Protein AF-A0A3P7NQ23-F1 (afdb_monomer)

Organism: NCBI:txid637853

Radius of gyration: 20.08 Å; Cα contacts (8 Å, |Δi|>4): 342; chains: 1; bounding box: 47×42×51 Å

Secondary structure (DSSP, 8-state):
-HHHHHHHTSTTTTT---EE-----EEETTEEES-EEETTEEE-------TTSHHHHHHHHHTT--EETTEETTTBS-SB-EE-GGG---TTS-GGGSSSB-------EE--TTEEEEEEE-HHHHTTS-HHHHHHHHHHHHHTT--HHHHHHHHHHHHS-S--TT--TT-S---EEEEE--TT--HHHHHHHHTSPPPS--SS--------PPP-------------PPP-

pLDDT: mean 82.99, std 20.91, range [26.31, 98.5]

Foldseek 3Di:
DVQLVVLCVDPVRVPDQDWADDFDWDDDPQKIKGWFAFLLDTDGRDDAQFCPPPVLQVLLVVQVWHADPSATNVPHRGQETRRNCVQQPRPVDDQCSTSYHPDDDTGMDGHDPRTFKGKDKDCLLCVQDPSSRLSLQQLVCLLVVHDNVVSQVVSLVSQADPDPPPVDGRNDFIDMDIFGDCLPPDSNRSSVSSVDHGDDDPPDDPDDPPDDDDDDDRPDDDDDDRPPDDDD

Structure (mmCIF, N/CA/C/O backbone):
data_AF-A0A3P7NQ23-F1
#
_entry.id   AF-A0A3P7NQ23-F1
#
loop_
_atom_site.group_PDB
_atom_site.id
_atom_site.type_symbol
_atom_site.label_atom_id
_atom_site.label_alt_id
_atom_site.label_comp_id
_atom_site.label_asym_id
_atom_site.label_entity_id
_atom_site.label_seq_id
_atom_site.pdbx_PDB_ins_code
_atom_site.Cartn_x
_atom_site.Cartn_y
_atom_site.Cartn_z
_atom_site.occupancy
_atom_site.B_iso_or_equiv
_atom_site.auth_seq_id
_atom_site.auth_comp_id
_atom_site.auth_asym_id
_atom_site.auth_atom_id
_atom_site.pdbx_PDB_model_num
ATOM 1 N N . MET A 1 1 ? -17.547 -3.443 2.637 1.00 74.94 1 MET A N 1
ATOM 2 C CA . MET A 1 1 ? -18.677 -3.761 3.535 1.00 74.94 1 MET A CA 1
ATOM 3 C C . MET A 1 1 ? -19.243 -5.162 3.371 1.00 74.94 1 MET A C 1
ATOM 5 O O . MET A 1 1 ? -19.189 -5.907 4.335 1.00 74.94 1 MET A O 1
ATOM 9 N N . ALA A 1 2 ? -19.702 -5.560 2.181 1.00 84.19 2 ALA A N 1
ATOM 10 C CA . ALA A 1 2 ? -20.253 -6.905 1.960 1.00 84.19 2 ALA A CA 1
ATOM 11 C C . ALA A 1 2 ? -19.300 -8.058 2.350 1.00 84.19 2 ALA A C 1
ATOM 13 O O . ALA A 1 2 ? -19.750 -9.112 2.782 1.00 84.19 2 ALA A O 1
ATOM 14 N N . LEU A 1 3 ? -17.979 -7.860 2.226 1.00 85.25 3 LEU A N 1
ATOM 15 C CA . LEU A 1 3 ? -16.997 -8.861 2.652 1.00 85.25 3 LEU A CA 1
ATOM 16 C C . LEU A 1 3 ? -16.989 -9.058 4.176 1.00 85.25 3 LEU A C 1
ATOM 18 O O . LEU A 1 3 ? -17.032 -10.192 4.628 1.00 85.25 3 LEU A O 1
ATOM 22 N N . ASP A 1 4 ? -16.999 -7.974 4.957 1.00 87.19 4 ASP A N 1
ATOM 23 C CA . ASP A 1 4 ? -17.109 -8.030 6.424 1.00 87.19 4 ASP A CA 1
ATOM 24 C C . ASP A 1 4 ? -18.420 -8.679 6.869 1.00 87.19 4 ASP A C 1
ATOM 26 O O . ASP A 1 4 ? -18.433 -9.472 7.802 1.00 87.19 4 ASP A O 1
ATOM 30 N N . GLU A 1 5 ? -19.523 -8.363 6.192 1.00 88.12 5 GLU A N 1
ATOM 31 C CA . GLU A 1 5 ? -20.822 -8.978 6.464 1.00 88.12 5 GLU A CA 1
ATOM 32 C C . GLU A 1 5 ? -20.793 -10.486 6.195 1.00 88.12 5 GLU A C 1
AT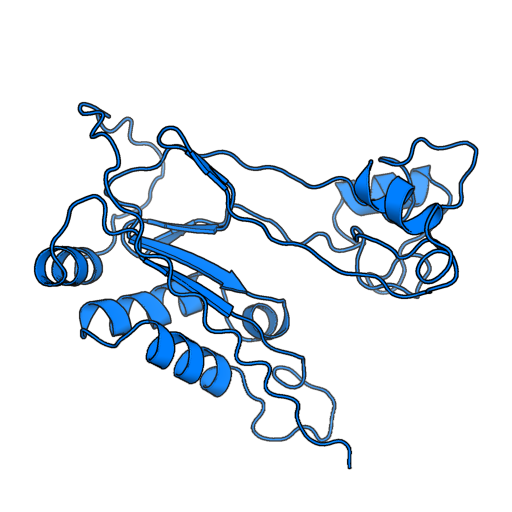OM 34 O O . GLU A 1 5 ? -21.240 -11.274 7.026 1.00 88.12 5 GLU A O 1
ATOM 39 N N . LYS A 1 6 ? -20.176 -10.897 5.082 1.00 89.12 6 LYS A N 1
ATOM 40 C CA . LYS A 1 6 ? -19.973 -12.309 4.759 1.00 89.12 6 LYS A CA 1
ATOM 41 C C . LYS A 1 6 ? -19.094 -13.013 5.797 1.00 89.12 6 LYS A C 1
ATOM 43 O O . LYS A 1 6 ? -19.432 -14.116 6.200 1.00 89.12 6 LYS A O 1
ATOM 48 N N . MET A 1 7 ? -18.014 -12.374 6.248 1.00 88.75 7 MET A N 1
ATOM 49 C CA . MET A 1 7 ? -17.124 -12.919 7.282 1.00 88.75 7 MET A CA 1
ATOM 50 C C . MET A 1 7 ? -17.823 -13.050 8.644 1.00 88.75 7 MET A C 1
ATOM 52 O O . MET A 1 7 ? -17.602 -14.028 9.341 1.00 88.75 7 MET A O 1
ATOM 56 N N . ARG A 1 8 ? -18.722 -12.129 9.017 1.00 86.06 8 ARG A N 1
ATOM 57 C CA . ARG A 1 8 ? -19.532 -12.266 10.247 1.00 86.06 8 ARG A CA 1
ATOM 58 C C . ARG A 1 8 ? -20.581 -13.373 10.173 1.00 86.06 8 ARG A C 1
ATOM 60 O O . ARG A 1 8 ? -21.000 -13.878 11.209 1.00 86.06 8 ARG A O 1
ATOM 67 N N . GLY A 1 9 ? -21.058 -13.687 8.971 1.00 87.69 9 GLY A N 1
ATOM 68 C CA . GLY A 1 9 ? -21.991 -14.790 8.741 1.00 87.69 9 GLY A CA 1
ATOM 69 C C . GLY A 1 9 ? -21.320 -16.164 8.698 1.00 87.69 9 GLY A C 1
ATOM 70 O O . GLY A 1 9 ? -22.026 -17.167 8.642 1.00 87.69 9 GLY A O 1
ATOM 71 N N . ASP A 1 10 ? -19.989 -16.212 8.700 1.00 91.06 10 ASP A N 1
ATOM 72 C CA . ASP A 1 10 ? -19.198 -17.434 8.625 1.00 91.06 10 ASP A CA 1
ATOM 73 C C . ASP A 1 10 ? -18.860 -17.943 10.038 1.00 91.06 10 ASP A C 1
ATOM 75 O O . ASP A 1 10 ? -18.351 -17.193 10.871 1.00 91.06 10 ASP A O 1
ATOM 79 N N . ASP A 1 11 ? -19.166 -19.211 10.326 1.00 87.69 11 ASP A N 1
ATOM 80 C CA . ASP A 1 11 ? -19.003 -19.797 11.664 1.00 87.69 11 ASP A CA 1
ATOM 81 C C . ASP A 1 11 ? -17.536 -19.878 12.121 1.00 87.69 11 ASP A C 1
ATOM 83 O O . ASP A 1 11 ? -17.289 -19.891 13.327 1.00 87.69 11 ASP A O 1
ATOM 87 N N . GLU A 1 12 ? -16.571 -19.912 11.197 1.00 85.19 12 GLU A N 1
ATOM 88 C CA . GLU A 1 12 ? -15.142 -19.955 11.530 1.00 85.19 12 GLU A CA 1
ATOM 89 C C . GLU A 1 12 ? -14.565 -18.550 11.739 1.00 85.19 12 GLU A C 1
ATOM 91 O O . GLU A 1 12 ? -13.699 -18.356 12.591 1.00 85.19 12 GLU A O 1
ATOM 96 N N . LEU A 1 13 ? -15.051 -17.561 10.982 1.00 84.31 13 LEU A N 1
ATOM 97 C CA . LEU A 1 13 ? -14.477 -16.211 10.963 1.00 84.31 13 LEU A CA 1
ATOM 98 C C . LEU A 1 13 ? -15.182 -15.222 11.897 1.00 84.31 13 LEU A C 1
ATOM 100 O O . LEU A 1 13 ? -14.586 -14.211 12.270 1.00 84.31 13 LEU A O 1
ATOM 104 N N . ARG A 1 14 ? -16.439 -15.469 12.289 1.00 80.50 14 ARG A N 1
ATOM 105 C CA . ARG A 1 14 ? -17.224 -14.495 13.073 1.00 80.50 14 ARG A CA 1
ATOM 106 C C . ARG A 1 14 ? -16.651 -14.199 14.459 1.00 80.50 14 ARG A C 1
ATOM 108 O O . ARG A 1 14 ? -16.833 -13.090 14.961 1.00 80.50 14 ARG A O 1
ATOM 115 N N . ASP A 1 15 ? -16.004 -15.195 15.061 1.00 82.25 15 ASP A N 1
ATOM 116 C CA . ASP A 1 15 ? -15.419 -15.130 16.403 1.00 82.25 15 ASP A CA 1
ATOM 117 C C . ASP A 1 15 ? -13.898 -14.886 16.343 1.00 82.25 15 ASP A C 1
ATOM 119 O O . ASP A 1 15 ? -13.243 -14.775 17.383 1.00 82.25 15 ASP A O 1
ATOM 123 N N . ASP A 1 16 ? -13.333 -14.762 15.134 1.00 86.56 16 ASP A N 1
ATOM 124 C CA . ASP A 1 16 ? -11.944 -14.369 14.944 1.00 86.56 16 ASP A CA 1
ATOM 125 C C . ASP A 1 16 ? -11.774 -12.876 15.268 1.00 86.56 16 ASP A C 1
ATOM 127 O O . ASP A 1 16 ? -12.522 -11.998 14.827 1.00 86.56 16 ASP A O 1
ATOM 131 N N . MET A 1 17 ? -10.764 -12.596 16.084 1.00 86.44 17 MET A N 1
ATOM 132 C CA . MET A 1 17 ? -10.391 -11.253 16.513 1.00 86.44 17 MET A CA 1
ATOM 133 C C . MET A 1 17 ? -9.341 -10.627 15.590 1.00 86.44 17 MET A C 1
ATOM 135 O O . MET A 1 17 ? -8.882 -9.521 15.865 1.00 86.44 17 MET A O 1
ATOM 139 N N . SER A 1 18 ? -8.934 -11.337 14.537 1.00 90.44 18 SER A N 1
ATOM 140 C CA . SER A 1 18 ? -7.963 -10.879 13.560 1.00 90.44 18 SER A CA 1
ATOM 141 C C . SER A 1 18 ? -8.537 -9.814 12.622 1.00 90.44 18 SER A C 1
ATOM 143 O O . SER A 1 18 ? -9.748 -9.666 12.415 1.00 90.44 18 SER A O 1
ATOM 145 N N . GLY A 1 19 ? -7.621 -9.047 12.046 1.00 92.00 19 GLY A N 1
ATOM 146 C CA . GLY A 1 19 ? -7.905 -8.044 11.040 1.00 92.00 19 GLY A CA 1
ATOM 147 C C . GLY A 1 19 ? -6.796 -8.002 10.006 1.00 92.00 19 GLY A C 1
ATOM 148 O O . GLY A 1 19 ? -5.695 -8.517 10.216 1.00 92.00 19 GLY A O 1
ATOM 149 N N . THR A 1 20 ? -7.093 -7.413 8.854 1.00 91.75 20 THR A N 1
ATOM 150 C CA . THR A 1 20 ? -6.115 -7.290 7.773 1.00 91.75 20 THR A CA 1
ATOM 151 C C . THR A 1 20 ? -6.287 -5.994 6.995 1.00 91.75 20 THR A C 1
ATOM 153 O O . THR A 1 20 ? -7.401 -5.489 6.808 1.00 91.75 20 THR A O 1
ATOM 156 N N . THR A 1 21 ? -5.165 -5.447 6.536 1.00 92.81 21 THR A N 1
ATOM 157 C CA . THR A 1 21 ? -5.137 -4.338 5.585 1.00 92.81 21 THR A CA 1
ATOM 158 C C . THR A 1 21 ? -5.243 -4.878 4.163 1.00 92.81 21 THR A C 1
ATOM 160 O O . THR A 1 21 ? -4.950 -6.038 3.880 1.00 92.81 21 THR A O 1
ATOM 163 N N . ALA A 1 22 ? -5.674 -4.029 3.237 1.00 90.06 22 ALA A N 1
ATOM 164 C CA . ALA A 1 22 ? -5.679 -4.370 1.826 1.00 90.06 22 ALA A CA 1
ATOM 165 C C . ALA A 1 22 ? -5.260 -3.152 1.009 1.00 90.06 22 ALA A C 1
ATOM 167 O O . ALA A 1 22 ? -5.914 -2.111 1.048 1.00 90.06 22 ALA A O 1
ATOM 168 N N . VAL A 1 23 ? -4.189 -3.311 0.235 1.00 90.62 23 VAL A N 1
ATOM 169 C CA . VAL A 1 23 ? -3.822 -2.395 -0.845 1.00 90.62 23 VAL A CA 1
ATOM 170 C C . VAL A 1 23 ? -4.032 -3.155 -2.144 1.00 90.62 23 VAL A C 1
ATOM 172 O O . VAL A 1 23 ? -3.490 -4.242 -2.333 1.00 90.62 23 VAL A O 1
ATOM 175 N N . ILE A 1 24 ? -4.872 -2.613 -3.021 1.00 89.94 24 ILE A N 1
ATOM 176 C CA . ILE A 1 24 ? -5.311 -3.286 -4.244 1.00 89.94 24 ILE A CA 1
ATOM 177 C C . ILE A 1 24 ? -4.980 -2.390 -5.427 1.00 89.94 24 ILE A C 1
ATOM 179 O O . ILE A 1 24 ? -5.217 -1.186 -5.369 1.00 89.94 24 ILE A O 1
ATOM 183 N N . VAL A 1 25 ? -4.482 -2.994 -6.509 1.00 91.31 25 VAL A N 1
ATOM 184 C CA . VAL A 1 25 ? -4.435 -2.352 -7.824 1.00 91.31 25 VAL A CA 1
ATOM 185 C C . VAL A 1 25 ? -5.518 -2.931 -8.69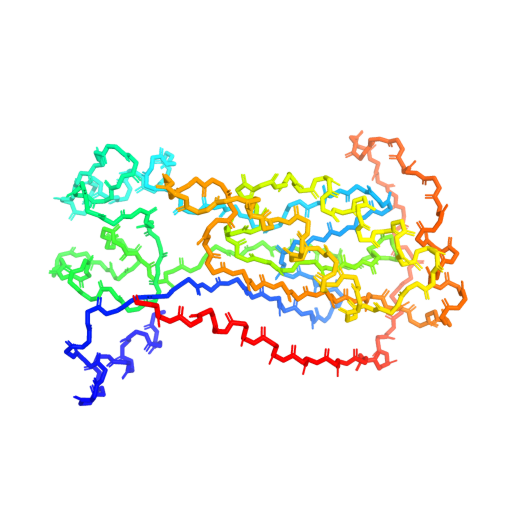7 1.00 91.31 25 VAL A C 1
ATOM 187 O O . VAL A 1 25 ? -5.558 -4.138 -8.928 1.00 91.31 25 VAL A O 1
ATOM 190 N N . LEU A 1 26 ? -6.333 -2.053 -9.265 1.00 91.25 26 LEU A N 1
ATOM 191 C CA . LEU A 1 26 ? -7.091 -2.365 -10.464 1.00 91.25 26 LEU A CA 1
ATOM 192 C C . LEU A 1 26 ? -6.457 -1.619 -11.639 1.00 91.25 26 LEU A C 1
ATOM 194 O O . LEU A 1 26 ? -6.096 -0.450 -11.512 1.00 91.25 26 LEU A O 1
ATOM 198 N N . ILE A 1 27 ? -6.305 -2.290 -12.779 1.00 90.62 27 ILE A N 1
ATOM 199 C CA . ILE A 1 27 ? -5.969 -1.639 -14.048 1.00 90.62 27 ILE A CA 1
ATOM 200 C C . ILE A 1 27 ? -7.066 -2.006 -15.031 1.00 90.62 27 ILE A C 1
ATOM 202 O O . ILE A 1 27 ? -7.267 -3.180 -15.338 1.00 90.62 27 ILE A O 1
ATOM 206 N N . LYS A 1 28 ? -7.811 -1.004 -15.489 1.00 89.38 28 LYS A N 1
ATOM 207 C CA . LYS A 1 28 ? -8.926 -1.202 -16.414 1.00 89.38 28 LYS A CA 1
ATOM 208 C C . LYS A 1 28 ? -9.159 0.066 -17.220 1.00 89.38 28 LYS A C 1
ATOM 210 O O . LYS A 1 28 ? -9.087 1.151 -16.658 1.00 89.38 28 LYS A O 1
ATOM 215 N N . ASP A 1 29 ? -9.450 -0.077 -18.511 1.00 89.75 29 ASP A N 1
ATOM 216 C CA . ASP A 1 29 ? -9.855 1.027 -19.392 1.00 89.75 29 ASP A CA 1
ATOM 217 C C . ASP A 1 29 ? -8.896 2.235 -19.333 1.00 89.75 29 ASP A C 1
ATOM 219 O O . ASP A 1 29 ? -9.324 3.376 -19.186 1.00 89.75 29 ASP A O 1
ATOM 223 N N . GLN A 1 30 ? -7.582 1.976 -19.406 1.00 88.44 30 GLN A N 1
ATOM 224 C CA . GLN A 1 30 ? -6.522 2.990 -19.272 1.00 88.44 30 GLN A CA 1
ATOM 225 C C . GLN A 1 30 ? -6.571 3.783 -17.956 1.00 88.44 30 GLN A C 1
ATOM 227 O O . GLN A 1 30 ? -6.135 4.928 -17.906 1.00 88.44 30 GLN A O 1
ATOM 232 N N . LYS A 1 31 ? -7.071 3.183 -16.874 1.00 89.38 31 LYS A N 1
ATOM 233 C CA . LYS A 1 31 ? -7.058 3.770 -15.533 1.00 89.38 31 LYS A CA 1
ATOM 234 C C . LYS A 1 31 ? -6.337 2.867 -14.545 1.00 89.38 31 LYS A C 1
ATOM 236 O O . LYS A 1 31 ? -6.482 1.645 -14.591 1.00 89.38 31 LYS A O 1
ATOM 241 N N . ILE A 1 32 ? -5.578 3.494 -13.652 1.00 88.75 32 ILE A N 1
ATOM 242 C CA . ILE A 1 32 ? -4.862 2.873 -12.539 1.00 88.75 32 ILE A CA 1
ATOM 243 C C . ILE A 1 32 ? -5.529 3.285 -11.234 1.00 88.75 32 ILE A C 1
ATOM 245 O O . ILE A 1 32 ? -5.878 4.452 -11.038 1.00 88.75 32 ILE A O 1
ATOM 249 N N . TYR A 1 33 ? -5.609 2.325 -10.323 1.00 84.12 33 TYR A N 1
ATOM 250 C CA . TYR A 1 33 ? -6.099 2.514 -8.971 1.00 84.12 33 TYR A CA 1
ATOM 251 C C . TYR A 1 33 ? -5.054 1.950 -7.965 1.00 84.12 33 TYR A C 1
ATOM 253 O O . TYR A 1 33 ? -5.309 0.857 -7.490 1.00 84.12 33 TYR A O 1
ATOM 261 N N . CYS A 1 34 ? -3.858 2.551 -7.705 1.00 81.69 34 CYS A N 1
ATOM 262 C CA . CYS A 1 34 ? -2.921 2.059 -6.633 1.00 81.69 34 CYS A CA 1
ATOM 263 C C . CYS A 1 34 ? -1.756 2.938 -6.110 1.00 81.69 34 CYS A C 1
ATOM 265 O O . CYS A 1 34 ? -2.090 3.675 -5.217 1.00 81.69 34 CYS A O 1
ATOM 267 N N . VAL A 1 35 ? -0.453 2.792 -6.493 1.00 77.69 35 VAL A N 1
ATOM 268 C CA . VAL A 1 35 ? 0.821 3.581 -6.263 1.00 77.69 35 VAL A CA 1
ATOM 269 C C . VAL A 1 35 ? 1.719 3.302 -7.474 1.00 77.69 35 VAL A C 1
ATOM 271 O O . VAL A 1 35 ? 1.820 2.149 -7.875 1.00 77.69 35 VAL A O 1
ATOM 274 N N . ALA A 1 36 ? 2.340 4.309 -8.106 1.00 77.12 36 ALA A N 1
ATOM 275 C CA . ALA A 1 36 ? 3.051 4.107 -9.379 1.00 77.12 36 ALA A CA 1
ATOM 276 C C . ALA A 1 36 ? 4.344 4.928 -9.528 1.00 77.12 36 ALA A C 1
ATOM 278 O O . ALA A 1 36 ? 4.464 6.012 -8.968 1.00 77.12 36 ALA A O 1
ATOM 279 N N . SER A 1 37 ? 5.293 4.441 -10.336 1.00 84.19 37 SER A N 1
ATOM 280 C CA . SER A 1 37 ? 6.435 5.229 -10.828 1.00 84.19 37 SER A CA 1
ATOM 281 C C . SER A 1 37 ? 6.091 5.889 -12.157 1.00 84.19 37 SER A C 1
ATOM 283 O O . SER A 1 37 ? 5.718 5.197 -13.109 1.00 84.19 37 SER A O 1
ATOM 285 N N . VAL A 1 38 ? 6.266 7.210 -12.238 1.00 87.88 38 VAL A N 1
ATOM 286 C CA . VAL A 1 38 ? 6.081 8.001 -13.462 1.00 87.88 38 VAL A CA 1
ATOM 287 C C . VAL A 1 38 ? 7.382 8.707 -13.810 1.00 87.88 38 VAL A C 1
ATOM 289 O O . VAL A 1 38 ? 7.795 9.627 -13.103 1.00 87.88 38 VAL A O 1
ATOM 292 N N . CYS A 1 39 ? 8.036 8.282 -14.894 1.00 87.44 39 CYS A N 1
ATOM 293 C CA . CYS A 1 39 ? 9.353 8.789 -15.300 1.00 87.44 39 CYS A CA 1
ATOM 294 C C . CYS A 1 39 ? 10.352 8.854 -14.125 1.00 87.44 39 CYS A C 1
ATOM 296 O O . CYS A 1 39 ? 11.016 9.872 -13.922 1.00 87.44 39 CYS A O 1
ATOM 298 N N . GLY A 1 40 ? 10.399 7.805 -13.298 1.00 84.44 40 GLY A N 1
ATOM 299 C CA . GLY A 1 40 ? 11.237 7.734 -12.096 1.00 84.44 40 GLY A CA 1
ATOM 300 C C . GLY A 1 40 ? 10.882 8.666 -10.946 1.00 84.44 40 GLY A C 1
ATOM 301 O O . GLY A 1 40 ? 11.666 8.805 -10.011 1.00 84.44 40 GLY A O 1
ATOM 302 N N . THR A 1 41 ? 9.714 9.299 -10.985 1.00 89.69 41 THR A N 1
ATOM 303 C CA . THR A 1 41 ? 9.129 9.961 -9.820 1.00 89.69 41 THR A CA 1
ATOM 304 C C . THR A 1 41 ? 8.116 9.036 -9.174 1.00 89.69 41 THR A C 1
ATOM 306 O O . THR A 1 41 ? 7.212 8.545 -9.853 1.00 89.69 41 THR A O 1
ATOM 309 N N . ALA A 1 42 ? 8.224 8.844 -7.862 1.00 90.12 42 ALA A N 1
ATOM 310 C CA . ALA A 1 42 ? 7.182 8.177 -7.105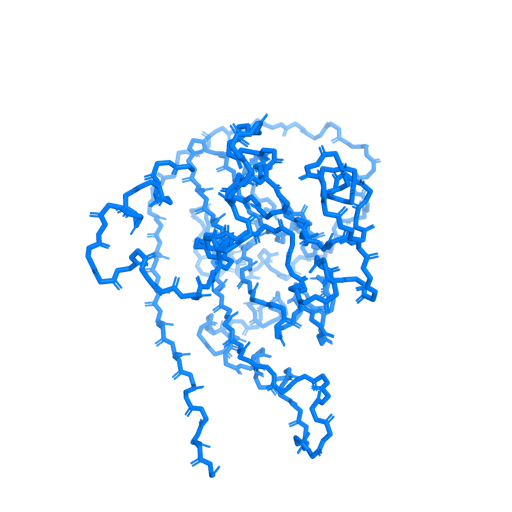 1.00 90.12 42 ALA A CA 1
ATOM 311 C C . ALA A 1 42 ? 5.904 9.020 -7.103 1.00 90.12 42 ALA A C 1
ATOM 313 O O . ALA A 1 42 ? 5.889 10.163 -6.642 1.00 90.12 42 ALA A O 1
ATOM 314 N N . LEU A 1 43 ? 4.823 8.438 -7.614 1.00 89.69 43 LEU A N 1
ATOM 315 C CA . LEU A 1 43 ? 3.481 8.982 -7.538 1.00 89.69 43 LEU A CA 1
ATOM 316 C C . LEU A 1 43 ? 2.695 8.179 -6.489 1.00 89.69 43 LEU A C 1
ATOM 318 O O . LEU A 1 43 ? 2.249 7.064 -6.787 1.00 89.69 43 LEU A O 1
ATOM 322 N N . PRO A 1 44 ? 2.510 8.715 -5.267 1.00 87.12 44 PRO A N 1
ATOM 323 C CA . PRO A 1 44 ? 1.645 8.083 -4.287 1.00 87.12 44 PRO A CA 1
ATOM 324 C C . PRO A 1 44 ? 0.205 8.141 -4.792 1.00 87.12 44 PRO A C 1
ATOM 326 O O . PRO A 1 44 ? -0.286 9.176 -5.250 1.00 87.12 44 PRO A O 1
ATOM 329 N N . LEU A 1 45 ? -0.468 7.005 -4.730 1.00 85.75 45 LEU A N 1
ATOM 330 C CA . LEU A 1 45 ? -1.857 6.852 -5.154 1.00 85.75 45 LEU A CA 1
ATOM 331 C C . LEU A 1 45 ? -2.698 6.205 -4.018 1.00 85.75 45 LEU A C 1
ATOM 333 O O . LEU A 1 45 ? -3.922 6.168 -4.115 1.00 85.75 45 LEU A O 1
ATOM 337 N N . SER A 1 46 ? -2.073 5.799 -2.906 1.00 87.38 46 SER A N 1
ATOM 338 C CA . SER A 1 46 ? -2.714 5.497 -1.623 1.00 87.38 46 SER A CA 1
ATOM 339 C C . SER A 1 46 ? -2.023 6.270 -0.500 1.00 87.38 46 SER A C 1
ATOM 341 O O . SER A 1 46 ? -0.882 6.710 -0.650 1.00 87.38 46 SER A O 1
ATOM 343 N N . PHE A 1 47 ? -2.720 6.425 0.622 1.00 87.81 47 PHE A N 1
ATOM 344 C CA . PHE A 1 47 ? -2.201 7.057 1.830 1.00 87.81 47 PHE A CA 1
ATOM 345 C C . PHE A 1 47 ? -2.489 6.156 3.020 1.00 87.81 47 PHE A C 1
ATOM 347 O O . PHE A 1 47 ? -3.579 5.591 3.111 1.00 87.81 47 PHE A O 1
ATOM 354 N N . ASP A 1 48 ? -1.526 6.047 3.927 1.00 90.06 48 ASP A N 1
ATOM 355 C CA . ASP A 1 48 ? -1.671 5.246 5.132 1.00 90.06 48 ASP A CA 1
AT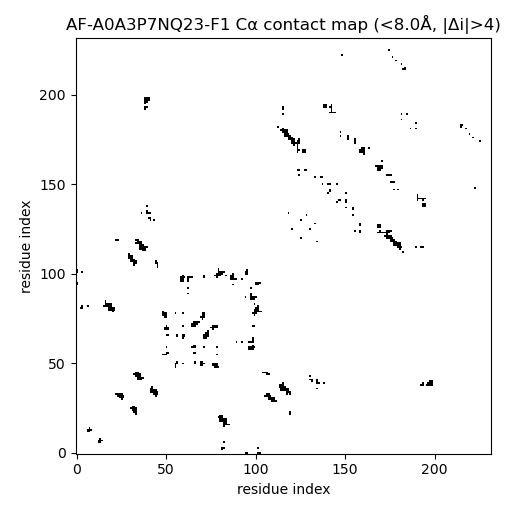OM 356 C C . ASP A 1 48 ? -2.823 5.750 5.993 1.00 90.06 48 ASP A C 1
ATOM 358 O O . ASP A 1 48 ? -2.875 6.925 6.361 1.00 90.06 48 ASP A O 1
ATOM 362 N N . HIS A 1 49 ? -3.715 4.846 6.386 1.00 91.88 49 HIS A N 1
ATOM 363 C CA . HIS A 1 49 ? -4.819 5.143 7.294 1.00 91.88 49 HIS A CA 1
ATOM 364 C C . HIS A 1 49 ? -4.388 4.970 8.750 1.00 91.88 49 HIS A C 1
ATOM 366 O O . HIS A 1 49 ? -4.660 3.953 9.395 1.00 91.88 49 HIS A O 1
ATOM 372 N N . LYS A 1 50 ? -3.670 5.974 9.262 1.00 93.88 50 LYS A N 1
ATOM 373 C CA . LYS A 1 50 ? -3.236 6.017 10.661 1.00 93.88 50 LYS A CA 1
ATOM 374 C C . LYS A 1 50 ? -4.300 6.706 11.534 1.00 93.88 50 LYS A C 1
ATOM 376 O O . LYS A 1 50 ? -4.873 7.709 11.101 1.00 93.88 50 LYS A O 1
ATOM 381 N N . PRO A 1 51 ? -4.545 6.236 12.772 1.00 96.56 51 PRO A N 1
ATOM 382 C CA . PRO A 1 51 ? -5.547 6.818 13.671 1.00 96.56 51 PRO A CA 1
ATOM 383 C C . PRO A 1 51 ? -5.404 8.323 13.929 1.00 96.56 51 PRO A C 1
ATOM 385 O O . PRO A 1 51 ? -6.414 8.995 14.110 1.00 96.56 51 PRO A O 1
ATOM 388 N N . ALA A 1 52 ? -4.184 8.867 13.924 1.00 94.31 52 ALA A N 1
ATOM 389 C CA . ALA A 1 52 ? -3.933 10.295 14.124 1.00 94.31 52 ALA A CA 1
ATOM 390 C C . ALA A 1 52 ? -4.203 11.170 12.884 1.00 94.31 52 ALA A C 1
ATOM 392 O O . ALA A 1 52 ? -4.177 12.396 13.000 1.00 94.31 52 ALA A O 1
ATOM 393 N N . ASN A 1 53 ? -4.471 10.587 11.709 1.00 95.25 53 ASN A N 1
ATOM 394 C CA . ASN A 1 53 ? -4.836 11.362 10.525 1.00 95.25 53 ASN A CA 1
ATOM 395 C C . ASN A 1 53 ? -6.154 12.099 10.772 1.00 95.25 53 ASN A C 1
ATOM 397 O O . ASN A 1 53 ? -7.107 11.509 11.271 1.00 95.25 53 ASN A O 1
ATOM 401 N N . GLU A 1 54 ? -6.245 13.364 10.363 1.00 96.12 54 GLU A N 1
ATOM 402 C CA . GLU A 1 54 ? -7.352 14.252 10.746 1.00 96.12 54 GLU A CA 1
ATOM 403 C C . GLU A 1 54 ? -8.748 13.668 10.452 1.00 96.12 54 GLU A C 1
ATOM 405 O O . GLU A 1 54 ? -9.625 13.664 11.318 1.00 96.12 54 GLU A O 1
ATOM 410 N N . ASN A 1 55 ? -8.952 13.126 9.247 1.00 94.94 55 ASN A N 1
ATOM 411 C CA . ASN A 1 55 ? -10.230 12.524 8.856 1.00 94.94 55 ASN A CA 1
ATOM 412 C C . ASN A 1 55 ? -10.530 11.228 9.626 1.00 94.94 55 ASN A C 1
ATOM 414 O O . ASN A 1 55 ? -11.680 10.989 9.998 1.00 94.94 55 ASN A O 1
ATOM 418 N N . GLU A 1 56 ? -9.503 10.426 9.910 1.00 97.75 56 GLU A N 1
ATOM 419 C CA . GL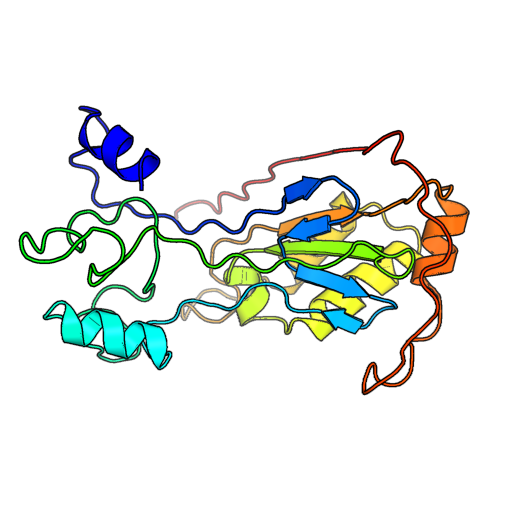U A 1 56 ? -9.634 9.167 10.645 1.00 97.75 56 GLU A CA 1
ATOM 420 C C . GLU A 1 56 ? -9.947 9.433 12.120 1.00 97.75 56 GLU A C 1
ATOM 422 O O . GLU A 1 56 ? -10.921 8.897 12.646 1.00 97.75 56 GLU A O 1
ATOM 427 N N . ALA A 1 57 ? -9.192 10.330 12.760 1.00 97.81 57 ALA A N 1
ATOM 428 C CA . ALA A 1 57 ? -9.402 10.761 14.137 1.00 97.81 57 ALA A CA 1
ATOM 429 C C . ALA A 1 57 ? -10.811 11.334 14.333 1.00 97.81 57 ALA A C 1
ATOM 431 O O . ALA A 1 57 ? -11.503 10.975 15.287 1.00 97.81 57 ALA A O 1
ATOM 432 N N . ARG A 1 58 ? -11.277 12.174 13.396 1.00 98.19 58 ARG A N 1
ATOM 433 C CA . ARG A 1 58 ? -12.634 12.735 13.428 1.00 98.19 58 ARG A CA 1
ATOM 434 C C . ARG A 1 58 ? -13.6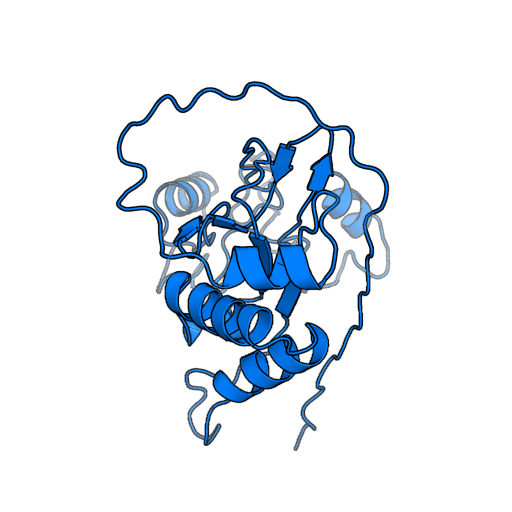99 11.637 13.395 1.00 98.19 58 ARG A C 1
ATOM 436 O O . ARG A 1 58 ? -14.637 11.696 14.187 1.00 98.19 58 ARG A O 1
ATOM 443 N N . ARG A 1 59 ? -13.548 10.631 12.523 1.00 98.19 59 ARG A N 1
ATOM 444 C CA . ARG A 1 59 ? -14.463 9.478 12.457 1.00 98.19 59 ARG A CA 1
ATOM 445 C C . ARG A 1 59 ? -14.438 8.675 13.759 1.00 98.19 59 ARG A C 1
ATOM 447 O O . ARG A 1 59 ? -15.498 8.398 14.309 1.00 98.19 59 ARG A O 1
ATOM 454 N N . ILE A 1 60 ? -13.248 8.346 14.267 1.00 98.50 60 ILE A N 1
ATOM 455 C CA . ILE A 1 60 ? -13.065 7.578 15.510 1.00 98.50 60 ILE A CA 1
ATOM 456 C C . ILE A 1 60 ? -13.785 8.260 16.680 1.00 98.50 60 ILE A C 1
ATOM 458 O O . ILE A 1 60 ? -14.574 7.621 17.373 1.00 98.50 60 ILE A O 1
ATOM 462 N N . ILE A 1 61 ? -13.574 9.566 16.862 1.00 98.00 61 ILE A N 1
ATOM 463 C CA . ILE A 1 61 ? -14.200 10.339 17.943 1.00 98.00 61 ILE A CA 1
ATOM 464 C C . ILE A 1 61 ? -15.721 10.414 17.755 1.00 98.00 61 ILE A C 1
ATOM 466 O O . ILE A 1 61 ? -16.475 10.183 18.699 1.00 98.00 61 ILE A O 1
ATOM 470 N N . ALA A 1 62 ? -16.197 10.674 16.532 1.00 97.81 62 ALA A N 1
ATOM 471 C CA . ALA A 1 62 ? -17.630 10.727 16.229 1.00 97.81 62 ALA A CA 1
ATOM 472 C C . ALA A 1 62 ? -18.351 9.382 16.446 1.00 97.81 62 ALA A C 1
ATOM 474 O O . ALA A 1 62 ? -19.565 9.357 16.651 1.00 97.81 62 ALA A O 1
ATOM 475 N N . ALA A 1 63 ? -17.614 8.272 16.403 1.00 97.81 63 ALA A N 1
ATOM 476 C CA . ALA A 1 63 ? -18.100 6.923 16.666 1.00 97.81 63 ALA A CA 1
ATOM 477 C C . ALA A 1 63 ? -17.962 6.493 18.140 1.00 97.81 63 ALA A C 1
ATOM 479 O O . ALA A 1 63 ? -18.267 5.345 18.467 1.00 97.81 63 ALA A O 1
ATOM 480 N N . GLY A 1 64 ? -17.535 7.400 19.028 1.00 97.12 64 GLY A N 1
ATOM 481 C CA . GLY A 1 64 ? -17.414 7.167 20.470 1.00 97.12 64 GLY A CA 1
ATOM 482 C C . GLY A 1 64 ? -16.082 6.558 20.920 1.00 97.12 64 GLY A C 1
ATOM 483 O O . GLY A 1 64 ? -15.965 6.167 22.079 1.00 97.12 64 GLY A O 1
ATOM 484 N N . GLY A 1 65 ? -15.093 6.459 20.028 1.00 97.38 65 GLY A N 1
ATOM 485 C CA . GLY A 1 65 ? -13.727 6.056 20.367 1.00 97.38 65 GLY A CA 1
ATOM 486 C C . GLY A 1 65 ? -12.820 7.242 20.700 1.00 97.38 65 GLY A C 1
ATOM 487 O O . GLY A 1 65 ? -13.234 8.400 20.690 1.00 97.38 65 GLY A O 1
ATOM 488 N N . TRP A 1 66 ? -11.547 6.953 20.951 1.00 98.06 66 TRP A N 1
ATOM 489 C CA . TRP A 1 66 ? -10.496 7.958 21.116 1.00 98.06 66 TRP A CA 1
ATOM 490 C C . TRP A 1 66 ? -9.208 7.523 20.417 1.00 98.06 66 TRP A C 1
ATOM 492 O O . TRP A 1 66 ? -9.053 6.366 20.023 1.00 98.06 66 TRP A O 1
ATOM 502 N N . VAL A 1 67 ? -8.279 8.462 20.249 1.00 97.88 67 VAL A N 1
ATOM 503 C CA . VAL A 1 67 ? -6.946 8.194 19.700 1.00 97.88 67 VAL A CA 1
ATOM 504 C C . VAL A 1 67 ? -5.915 8.471 20.782 1.00 97.88 67 VAL A C 1
ATOM 506 O O . VAL A 1 67 ? -5.868 9.569 21.330 1.00 97.88 67 VAL A O 1
ATOM 509 N N . GLU A 1 68 ? -5.081 7.481 21.073 1.00 97.31 68 GLU A N 1
ATOM 510 C CA . GLU A 1 68 ? -4.008 7.573 22.063 1.00 97.31 68 GLU A CA 1
ATOM 511 C C . GLU A 1 68 ? -2.751 6.906 21.496 1.00 97.31 68 GLU A C 1
ATOM 513 O O . GLU A 1 68 ? -2.832 5.810 20.951 1.00 97.31 68 GLU A O 1
ATOM 518 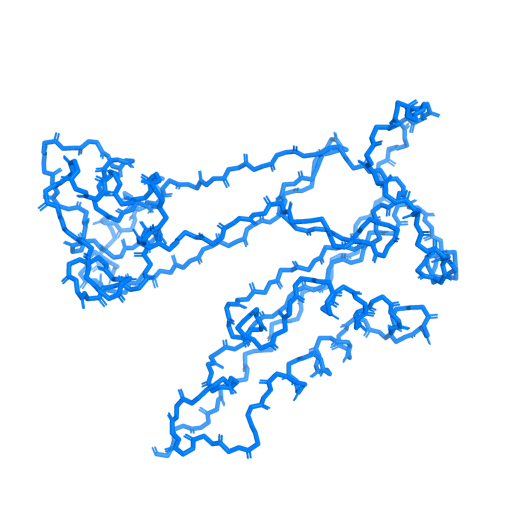N N . PHE A 1 69 ? -1.601 7.588 21.545 1.00 94.75 69 PHE A N 1
ATOM 519 C CA . PHE A 1 69 ? -0.335 7.128 20.943 1.00 94.75 69 PHE A CA 1
ATOM 520 C C . PHE A 1 69 ? -0.471 6.624 19.489 1.00 94.75 69 PHE A C 1
ATOM 522 O O . PHE A 1 69 ? 0.119 5.614 19.113 1.00 94.75 69 PHE A O 1
ATOM 529 N N . ASN A 1 70 ? -1.263 7.330 18.667 1.00 94.88 70 ASN A N 1
ATOM 530 C CA . ASN A 1 70 ? -1.597 6.946 17.286 1.00 94.88 70 ASN A CA 1
ATOM 531 C C . ASN A 1 70 ? -2.288 5.569 17.168 1.00 94.88 70 ASN A C 1
ATOM 533 O O . ASN A 1 70 ? -2.142 4.870 16.168 1.00 94.88 70 ASN A O 1
ATOM 537 N N . ARG A 1 71 ? -3.053 5.176 18.194 1.00 97.31 71 ARG A N 1
ATOM 538 C CA . ARG A 1 71 ? -3.839 3.939 18.239 1.00 97.31 71 ARG A CA 1
ATOM 539 C C . ARG A 1 71 ? -5.305 4.224 18.550 1.00 97.31 71 ARG A C 1
ATOM 541 O O . ARG A 1 71 ? -5.615 5.061 19.399 1.00 97.31 71 ARG A O 1
ATOM 548 N N . VAL A 1 72 ? -6.206 3.497 17.892 1.00 97.50 72 VAL A N 1
ATOM 549 C CA . VAL A 1 72 ? -7.641 3.485 18.202 1.00 97.50 72 VAL A CA 1
ATOM 550 C C . VAL A 1 72 ? -7.827 2.881 19.587 1.00 97.50 72 VAL A C 1
ATOM 552 O O . VAL A 1 72 ? -7.430 1.740 19.838 1.00 97.50 72 VAL A O 1
ATOM 555 N N . ASN A 1 73 ? -8.418 3.661 20.487 1.00 97.06 73 ASN A N 1
ATOM 556 C CA . ASN A 1 73 ? -8.638 3.325 21.890 1.00 97.06 73 ASN A CA 1
ATOM 557 C C . ASN A 1 73 ? -7.359 2.857 22.617 1.00 97.06 73 ASN A C 1
ATOM 559 O O . ASN A 1 73 ? -7.415 1.958 23.454 1.00 97.06 73 ASN A O 1
ATOM 563 N N . GLY A 1 74 ? -6.193 3.389 22.227 1.00 95.56 74 GLY A N 1
ATOM 564 C CA . GLY A 1 74 ? -4.884 2.981 22.759 1.00 95.56 74 GLY A CA 1
ATOM 565 C C . GLY A 1 74 ? -4.420 1.576 22.341 1.00 95.56 74 GLY A C 1
ATOM 566 O O . GLY A 1 74 ? -3.332 1.155 22.721 1.00 95.56 74 GLY A O 1
ATOM 567 N N . ASN A 1 75 ? -5.207 0.852 21.537 1.00 95.12 75 ASN A N 1
ATOM 568 C CA . ASN A 1 75 ? -4.978 -0.558 21.226 1.00 95.12 75 ASN A CA 1
ATOM 569 C C . ASN A 1 75 ? -4.505 -0.774 19.776 1.00 95.12 75 ASN A C 1
ATOM 571 O O . ASN A 1 75 ? -3.364 -1.182 19.545 1.00 95.12 75 ASN A O 1
ATOM 575 N N . LEU A 1 76 ? -5.334 -0.443 18.782 1.00 94.50 76 LEU A N 1
ATOM 576 C CA . LEU A 1 76 ? -5.079 -0.797 17.379 1.00 94.50 76 LEU A CA 1
ATOM 577 C C . LEU A 1 76 ? -4.384 0.337 16.611 1.00 94.50 76 LEU A C 1
ATOM 579 O O . LEU A 1 76 ? -4.892 1.452 16.564 1.00 94.50 76 LEU A O 1
ATOM 583 N N . ALA A 1 77 ? -3.248 0.060 15.966 1.00 93.56 77 ALA A N 1
ATOM 584 C CA . ALA A 1 77 ? -2.474 1.054 15.200 1.00 93.56 77 ALA A CA 1
ATOM 585 C C . ALA A 1 77 ? -3.028 1.354 13.788 1.00 93.56 77 ALA A C 1
ATOM 587 O O . ALA A 1 77 ? -2.460 2.163 13.055 1.00 93.56 77 ALA A O 1
ATOM 588 N N . LEU A 1 78 ? -4.136 0.715 13.410 1.00 94.19 78 LEU A N 1
ATOM 589 C CA . LEU A 1 78 ? -4.833 0.880 12.137 1.00 94.19 78 LEU A CA 1
ATOM 590 C C . LEU A 1 78 ? -6.183 1.551 12.379 1.00 94.19 78 LEU A C 1
ATOM 592 O O . LEU A 1 78 ? -6.906 1.181 13.304 1.00 94.19 78 LEU A O 1
ATOM 596 N N . SER A 1 79 ? -6.555 2.512 11.532 1.00 95.94 79 SER A N 1
ATOM 597 C CA . SER A 1 79 ? -7.913 3.070 11.539 1.00 95.94 79 SER A CA 1
ATOM 598 C C . SER A 1 79 ? -8.835 2.379 10.533 1.00 95.94 79 SER A C 1
ATOM 600 O O . SER A 1 79 ? -10.055 2.534 10.612 1.00 95.94 79 SER A O 1
ATOM 602 N N . ARG A 1 80 ? -8.289 1.615 9.583 1.00 96.62 80 ARG A N 1
ATOM 603 C CA . ARG A 1 80 ? -9.064 0.879 8.580 1.00 96.62 80 ARG A CA 1
ATOM 604 C C . ARG A 1 80 ? -8.530 -0.533 8.414 1.00 96.62 80 ARG A C 1
ATOM 606 O O . ARG A 1 80 ? -7.325 -0.723 8.295 1.00 96.62 80 ARG A O 1
ATOM 613 N N . ALA A 1 81 ? -9.441 -1.496 8.401 1.00 94.88 81 ALA A N 1
ATOM 614 C CA . ALA A 1 81 ? -9.131 -2.912 8.257 1.00 94.88 81 ALA A CA 1
ATOM 615 C C . ALA A 1 81 ? -10.384 -3.692 7.849 1.00 94.88 81 ALA A C 1
ATOM 617 O O . ALA A 1 81 ? -11.510 -3.293 8.162 1.00 94.88 81 ALA A O 1
ATOM 618 N N . LEU A 1 82 ? -10.187 -4.819 7.175 1.00 93.38 82 LEU A N 1
ATOM 619 C CA . LEU A 1 82 ? -11.159 -5.911 7.104 1.00 93.38 82 LEU A CA 1
ATOM 620 C C . LEU A 1 82 ? -11.073 -6.730 8.399 1.00 93.38 82 LEU A C 1
ATOM 622 O O . LEU A 1 82 ? -9.993 -6.826 8.972 1.00 93.38 82 LEU A O 1
ATOM 626 N N . GLY A 1 83 ? -12.183 -7.309 8.864 1.00 93.69 83 GLY A N 1
ATOM 627 C CA . GLY A 1 83 ? -12.195 -8.013 10.159 1.00 93.69 83 GLY A CA 1
ATOM 628 C C . GLY A 1 83 ? -12.240 -7.043 11.344 1.00 93.69 83 GLY A C 1
ATOM 629 O O . GLY A 1 83 ? -13.023 -6.091 11.305 1.00 93.69 83 GLY A O 1
ATOM 630 N N . ASP A 1 84 ? -11.446 -7.265 12.397 1.00 93.88 84 ASP A N 1
ATOM 631 C CA . ASP A 1 84 ? -11.390 -6.412 13.601 1.00 93.88 84 ASP A CA 1
ATOM 632 C C . ASP A 1 84 ? -12.785 -6.102 14.183 1.00 93.88 84 ASP A C 1
ATOM 634 O O . ASP A 1 84 ? -13.103 -4.975 14.583 1.00 93.88 84 ASP A O 1
ATOM 638 N N . PHE A 1 85 ? -13.679 -7.098 14.209 1.00 93.00 85 PHE A N 1
ATOM 639 C CA . PHE A 1 85 ? -15.100 -6.868 14.494 1.00 93.00 85 PHE A CA 1
ATOM 640 C C . PHE A 1 85 ? -15.368 -6.308 15.888 1.00 93.00 85 PHE A C 1
ATOM 642 O O . PHE A 1 85 ? -16.388 -5.652 16.090 1.00 93.00 85 PHE A O 1
ATOM 649 N N . ALA A 1 86 ? -14.451 -6.497 16.840 1.00 92.69 86 ALA A N 1
ATOM 650 C CA . ALA A 1 86 ? -14.502 -5.863 18.155 1.00 92.69 86 ALA A CA 1
ATOM 651 C C . ALA A 1 86 ? -14.580 -4.328 18.089 1.00 92.69 86 ALA A C 1
ATOM 653 O O . ALA A 1 86 ? -15.199 -3.714 18.954 1.00 92.69 86 ALA A O 1
ATOM 654 N N . PHE A 1 87 ? -14.030 -3.726 17.034 1.00 94.88 87 PHE A N 1
ATOM 655 C CA . PHE A 1 87 ? -14.015 -2.285 16.790 1.00 94.88 87 PHE A CA 1
ATOM 656 C C . PHE A 1 87 ? -15.157 -1.812 15.867 1.00 94.88 87 PHE A C 1
ATOM 658 O O . PHE A 1 87 ? -15.169 -0.665 15.425 1.00 94.88 87 PHE A O 1
ATOM 665 N N . LYS A 1 88 ? -16.124 -2.686 15.554 1.00 94.56 88 LYS A N 1
ATOM 666 C CA . LYS A 1 88 ? -17.210 -2.431 14.586 1.00 94.56 88 LYS A CA 1
ATOM 667 C C . LYS A 1 88 ? -18.602 -2.726 15.158 1.00 94.56 88 LYS A C 1
ATOM 669 O O . LYS A 1 88 ? -19.456 -3.263 14.448 1.00 94.56 88 LYS A O 1
ATOM 674 N N . LYS A 1 89 ? -18.795 -2.434 16.451 1.00 93.06 89 LYS A N 1
ATOM 675 C CA . LYS A 1 89 ? -19.988 -2.780 17.255 1.00 93.06 89 LYS A CA 1
ATOM 676 C C . LYS A 1 89 ? -20.826 -1.571 17.689 1.00 93.06 89 LYS A C 1
ATOM 678 O O . LYS A 1 89 ? -21.594 -1.675 18.638 1.00 93.06 89 LYS A O 1
ATOM 683 N N . ASN A 1 90 ? -20.653 -0.405 17.067 1.00 95.12 90 ASN A N 1
ATOM 684 C CA . ASN A 1 90 ? -21.507 0.737 17.375 1.00 95.12 90 ASN A CA 1
ATOM 685 C C . ASN A 1 90 ? -22.822 0.623 16.591 1.00 95.12 90 ASN A C 1
ATOM 687 O O . ASN A 1 90 ? -22.855 0.935 15.403 1.00 95.12 90 ASN A O 1
ATOM 691 N N . ASP A 1 91 ? -23.895 0.208 17.265 1.00 94.19 91 ASP A N 1
ATOM 692 C CA . ASP A 1 91 ? -25.223 0.006 16.661 1.00 94.19 91 ASP A CA 1
ATOM 693 C C . ASP A 1 91 ? -25.871 1.301 16.139 1.00 94.19 91 ASP A C 1
ATOM 695 O O . ASP A 1 91 ? -26.815 1.254 15.355 1.00 94.19 91 ASP A O 1
ATOM 699 N N . GLN A 1 92 ? -25.363 2.466 16.553 1.00 95.81 92 GLN A N 1
ATOM 700 C CA . GLN A 1 92 ? -25.856 3.779 16.124 1.00 95.81 92 GLN A CA 1
ATOM 701 C C . GLN A 1 92 ? -25.091 4.346 14.926 1.00 95.81 92 GLN A C 1
ATOM 703 O O . GLN A 1 92 ? -25.380 5.459 14.480 1.00 95.81 92 GLN A O 1
ATOM 708 N N . LYS A 1 93 ? -24.086 3.623 14.421 1.00 96.50 93 LYS A N 1
ATOM 709 C CA . LYS A 1 93 ? -23.243 4.070 13.314 1.00 96.50 93 LYS A CA 1
ATOM 710 C C . LYS A 1 93 ? -23.333 3.116 12.132 1.00 96.50 93 LYS A C 1
ATOM 712 O O . LYS A 1 93 ? -23.231 1.901 12.320 1.00 96.50 93 LYS A O 1
ATOM 717 N N . PRO A 1 94 ? -23.460 3.636 10.898 1.00 95.81 94 PRO A N 1
ATOM 718 C CA . PRO A 1 94 ? -23.315 2.793 9.730 1.00 95.81 94 PRO A CA 1
ATOM 719 C C . PRO A 1 94 ? -21.885 2.234 9.671 1.00 95.81 94 PRO A C 1
ATOM 721 O O . PRO A 1 94 ? -20.972 2.764 10.318 1.00 95.81 94 PRO A O 1
ATOM 724 N N . PRO A 1 95 ? -21.655 1.151 8.922 1.00 93.88 95 PRO A N 1
ATOM 725 C CA . PRO A 1 95 ? -20.375 0.465 8.978 1.00 93.88 95 PRO A CA 1
ATOM 726 C C . PRO A 1 95 ? -19.158 1.291 8.527 1.00 93.88 95 PRO A C 1
ATOM 728 O O . PRO A 1 95 ? -18.054 1.104 9.037 1.00 93.88 95 PRO A O 1
ATOM 731 N N . GLU A 1 96 ? -19.359 2.230 7.606 1.00 94.38 96 GLU A N 1
ATOM 732 C CA . GLU A 1 96 ? -18.352 3.186 7.155 1.00 94.38 96 GLU A CA 1
ATOM 733 C C . GLU A 1 96 ? -17.919 4.176 8.249 1.00 94.38 96 GLU A C 1
ATOM 735 O O . GLU A 1 96 ? -16.786 4.655 8.209 1.00 94.38 96 GLU A O 1
ATOM 740 N N . GLU A 1 97 ? -18.776 4.426 9.244 1.00 96.62 97 GLU A N 1
ATOM 741 C CA . GLU A 1 97 ? -18.560 5.363 10.354 1.00 96.62 97 GLU A CA 1
ATOM 742 C C . GLU A 1 97 ? -18.162 4.671 11.667 1.00 96.62 97 GLU A C 1
ATOM 744 O O . GLU A 1 97 ? -18.203 5.288 12.726 1.00 96.62 97 GLU A O 1
ATOM 749 N N . GLN A 1 98 ? -17.780 3.395 11.640 1.00 97.56 98 GLN A N 1
ATOM 750 C CA . GLN A 1 98 ? -17.262 2.708 12.828 1.00 97.56 98 GLN A CA 1
ATOM 751 C C . GLN A 1 98 ? -15.880 3.258 13.238 1.00 97.56 98 GLN A C 1
ATOM 753 O O . GLN A 1 98 ? -15.170 3.869 12.432 1.00 97.56 98 GLN A O 1
ATOM 758 N N . ILE A 1 99 ? -15.454 3.017 14.487 1.00 97.50 99 ILE A N 1
ATOM 759 C CA . ILE A 1 99 ? -14.118 3.446 14.955 1.00 97.50 99 ILE A CA 1
ATOM 760 C C . ILE A 1 99 ? -13.000 2.819 14.104 1.00 97.50 99 ILE A C 1
ATOM 762 O O . ILE A 1 99 ? -12.026 3.497 13.782 1.00 97.50 99 ILE A O 1
ATOM 766 N N . VAL A 1 100 ? -13.194 1.588 13.624 1.00 97.19 100 VAL A N 1
ATOM 767 C CA . VAL A 1 100 ? -12.401 0.965 12.553 1.00 97.19 100 VAL A CA 1
ATOM 768 C C . VAL A 1 100 ? -13.332 0.639 11.398 1.00 97.19 100 VAL A C 1
ATOM 770 O O . VAL A 1 100 ? -14.368 0.022 11.608 1.00 97.19 100 VAL A O 1
ATOM 773 N N . THR A 1 101 ? -12.982 1.015 10.172 1.00 96.06 101 THR A N 1
ATOM 774 C CA . THR A 1 101 ? -13.851 0.799 9.002 1.00 96.06 101 THR A CA 1
ATOM 775 C C . THR A 1 101 ? -13.182 -0.066 7.940 1.00 96.06 101 THR A C 1
ATOM 777 O O . THR A 1 101 ? -11.978 0.021 7.723 1.00 96.06 101 THR A O 1
ATOM 780 N N . ALA A 1 102 ? -13.977 -0.884 7.249 1.00 94.12 102 ALA A N 1
ATOM 781 C CA . ALA A 1 102 ? -13.555 -1.614 6.051 1.00 94.12 102 ALA A CA 1
ATOM 782 C C . ALA A 1 102 ? -13.784 -0.808 4.757 1.00 94.12 102 ALA A C 1
ATOM 784 O O . ALA A 1 102 ? -13.692 -1.358 3.658 1.00 94.12 102 ALA A O 1
ATOM 785 N N . CYS A 1 103 ? -14.166 0.469 4.865 1.00 92.00 103 CYS A N 1
ATOM 786 C CA . CYS A 1 103 ? -14.384 1.338 3.716 1.00 92.00 103 CYS A CA 1
ATOM 787 C C . CYS A 1 103 ? -13.033 1.780 3.117 1.00 92.00 103 CYS A C 1
ATOM 789 O O . CYS A 1 103 ? -12.268 2.470 3.802 1.00 92.00 103 CYS A O 1
ATOM 791 N N . PRO A 1 104 ? -12.705 1.389 1.872 1.00 91.19 104 PRO A N 1
ATOM 792 C CA . PRO A 1 104 ? -11.434 1.753 1.258 1.00 91.19 104 PRO A CA 1
ATOM 793 C C . PRO A 1 104 ? -11.448 3.208 0.782 1.00 91.19 104 PRO A C 1
ATOM 795 O O . PRO A 1 104 ? -12.492 3.731 0.397 1.00 91.19 104 PRO A O 1
ATOM 798 N N . ASP A 1 105 ? -10.270 3.825 0.717 1.00 88.56 105 ASP A N 1
ATOM 799 C CA . ASP A 1 105 ? -10.074 5.006 -0.126 1.00 88.56 105 ASP A CA 1
ATOM 800 C C . ASP A 1 105 ? -9.670 4.561 -1.532 1.00 88.56 105 ASP A C 1
ATOM 802 O O . ASP A 1 105 ? -8.831 3.674 -1.701 1.00 88.56 105 ASP A O 1
ATOM 806 N N . VAL A 1 106 ? -10.274 5.178 -2.549 1.00 88.00 106 VAL A N 1
ATOM 807 C CA . VAL A 1 106 ? -10.034 4.842 -3.955 1.00 88.00 106 VAL A CA 1
ATOM 808 C C . VAL A 1 106 ? -9.525 6.075 -4.690 1.00 88.00 106 VAL A C 1
ATOM 810 O O . VAL A 1 106 ? -10.268 7.027 -4.921 1.00 88.00 106 VAL A O 1
ATOM 813 N N . THR A 1 107 ? -8.263 6.031 -5.109 1.00 87.12 107 THR A N 1
ATOM 814 C CA . THR A 1 107 ? -7.681 7.021 -6.022 1.00 87.12 107 THR A CA 1
ATOM 815 C C . THR A 1 107 ? -7.716 6.477 -7.440 1.00 87.12 107 THR A C 1
ATOM 817 O O . THR A 1 107 ? -7.343 5.330 -7.672 1.00 87.12 107 THR A O 1
ATOM 820 N N . VAL A 1 108 ? -8.111 7.311 -8.401 1.00 88.38 108 VAL A N 1
ATOM 821 C CA . VAL A 1 108 ? -8.125 6.960 -9.827 1.00 88.38 108 VAL A CA 1
ATOM 822 C C . VAL A 1 108 ? -7.190 7.890 -10.580 1.00 88.38 108 VAL A C 1
ATOM 824 O O . VAL A 1 108 ? -7.260 9.106 -10.404 1.00 88.38 108 VAL A O 1
ATOM 827 N N . ARG A 1 109 ? -6.336 7.336 -11.441 1.00 88.69 109 ARG A N 1
ATOM 828 C CA . ARG A 1 109 ? -5.511 8.104 -12.384 1.00 88.69 109 ARG A CA 1
ATOM 829 C C . ARG A 1 109 ? -5.559 7.492 -13.767 1.00 88.69 109 ARG A C 1
ATOM 831 O O . ARG A 1 109 ? -5.768 6.290 -13.908 1.00 88.69 109 ARG A O 1
ATOM 838 N N . ASP A 1 110 ? -5.326 8.317 -14.775 1.00 92.50 110 ASP A N 1
ATOM 839 C CA . ASP A 1 110 ? -5.170 7.830 -16.137 1.00 92.50 110 ASP A CA 1
ATOM 840 C C . ASP A 1 110 ? -3.791 7.176 -16.304 1.00 92.50 110 ASP A C 1
ATOM 842 O O . ASP A 1 110 ? -2.763 7.708 -15.875 1.00 92.50 110 ASP A O 1
ATOM 846 N N . LEU A 1 111 ? -3.784 5.990 -16.906 1.00 91.25 111 LEU A N 1
ATOM 847 C CA . LEU A 1 111 ? -2.586 5.265 -17.299 1.00 91.25 111 LEU A CA 1
ATOM 848 C C . LEU A 1 111 ? -1.960 5.977 -18.494 1.00 91.25 111 LEU A C 1
ATOM 850 O O . LEU A 1 111 ? -2.602 6.207 -19.518 1.00 91.25 111 LEU A O 1
ATOM 854 N N . THR A 1 112 ? -0.677 6.282 -18.370 1.00 91.69 112 THR A N 1
ATOM 855 C CA . THR A 1 112 ? 0.100 6.962 -19.409 1.00 91.69 112 THR A CA 1
ATOM 856 C C . THR A 1 112 ? 1.361 6.173 -19.706 1.00 91.69 112 THR A C 1
ATOM 858 O O . THR A 1 112 ? 1.864 5.462 -18.836 1.00 91.69 112 THR A O 1
ATOM 861 N N . TYR A 1 113 ? 1.937 6.374 -20.891 1.00 91.69 113 TYR A N 1
ATOM 862 C CA . TYR A 1 113 ? 3.192 5.731 -21.296 1.00 91.69 113 TYR A CA 1
ATOM 863 C C . TYR A 1 113 ? 4.382 6.040 -20.368 1.00 91.69 113 TYR A C 1
ATOM 865 O O . TYR A 1 113 ? 5.374 5.315 -20.359 1.00 91.69 113 TYR A O 1
ATOM 873 N N . ASN A 1 114 ? 4.276 7.101 -19.563 1.00 91.25 114 ASN A N 1
ATOM 874 C CA . ASN A 1 114 ? 5.278 7.488 -18.574 1.00 91.25 114 ASN A CA 1
ATOM 875 C C . ASN A 1 114 ? 5.213 6.653 -17.287 1.00 91.25 114 ASN A C 1
ATOM 877 O O . ASN A 1 114 ? 6.163 6.690 -16.508 1.00 91.25 114 ASN A O 1
ATOM 881 N N . HIS A 1 115 ? 4.122 5.917 -17.056 1.00 93.25 115 HIS A N 1
ATOM 882 C CA . HIS A 1 115 ? 4.023 4.973 -15.948 1.00 93.25 115 HIS A CA 1
ATOM 883 C C . HIS A 1 115 ? 4.848 3.720 -16.264 1.00 93.25 115 HIS A C 1
ATOM 885 O O . HIS A 1 115 ? 4.544 2.974 -17.194 1.00 93.25 115 HIS A O 1
ATOM 891 N N . GLU A 1 116 ? 5.901 3.487 -15.490 1.00 94.38 116 GLU A N 1
ATOM 892 C CA . GLU A 1 116 ? 6.866 2.412 -15.749 1.00 94.38 116 GLU A CA 1
ATOM 893 C C . GLU A 1 116 ? 6.492 1.135 -14.994 1.00 94.38 116 GLU A C 1
ATOM 895 O O . GLU A 1 116 ? 6.498 0.037 -15.545 1.00 94.38 116 GLU A O 1
ATOM 900 N N . PHE A 1 117 ? 6.147 1.272 -13.720 1.00 95.44 117 PHE A N 1
ATOM 901 C CA . PHE A 1 117 ? 5.762 0.157 -12.867 1.00 95.44 117 PHE A CA 1
ATOM 902 C C . PHE A 1 117 ? 4.907 0.645 -11.701 1.00 95.44 117 PHE A C 1
ATOM 904 O O . PHE A 1 117 ? 4.838 1.840 -11.405 1.00 95.44 117 PHE A O 1
ATOM 911 N N . ILE A 1 118 ? 4.267 -0.304 -11.033 1.00 95.44 118 ILE A N 1
ATOM 912 C CA . ILE A 1 118 ? 3.525 -0.119 -9.789 1.00 95.44 118 ILE A CA 1
ATOM 913 C C . ILE A 1 118 ? 4.187 -1.003 -8.739 1.00 95.44 118 ILE A C 1
ATOM 915 O O . ILE A 1 118 ? 4.527 -2.150 -9.023 1.00 95.44 118 ILE A O 1
ATOM 919 N N . ILE A 1 119 ? 4.381 -0.464 -7.542 1.00 95.19 119 ILE A N 1
ATOM 920 C CA . ILE A 1 119 ? 4.886 -1.205 -6.391 1.00 95.19 119 ILE A CA 1
ATOM 921 C C . ILE A 1 119 ? 3.811 -1.189 -5.307 1.00 95.19 119 ILE A C 1
ATOM 923 O O . ILE A 1 119 ? 3.352 -0.128 -4.890 1.00 95.19 119 ILE A O 1
ATOM 927 N N . LEU A 1 120 ? 3.388 -2.375 -4.881 1.00 94.94 120 LEU A N 1
ATOM 928 C CA . LEU A 1 120 ? 2.589 -2.561 -3.676 1.00 94.94 120 LEU A CA 1
ATOM 929 C C . LEU A 1 120 ? 3.508 -3.152 -2.622 1.00 94.94 120 LEU A C 1
ATOM 931 O O . LEU A 1 120 ? 4.229 -4.102 -2.918 1.00 94.94 120 LEU A O 1
ATOM 935 N N . ALA A 1 121 ? 3.464 -2.638 -1.403 1.00 92.88 121 ALA A N 1
ATOM 936 C CA . ALA A 1 121 ? 4.160 -3.248 -0.283 1.00 92.88 121 ALA A CA 1
ATOM 937 C C . ALA A 1 121 ? 3.434 -2.954 1.032 1.00 92.88 121 ALA A C 1
ATOM 939 O O . ALA A 1 121 ? 2.630 -2.020 1.090 1.00 92.88 121 ALA A O 1
ATOM 940 N N . CYS A 1 122 ? 3.697 -3.759 2.060 1.00 91.56 122 CYS A N 1
ATOM 941 C CA . CYS A 1 122 ? 3.266 -3.460 3.427 1.00 91.56 122 CYS A CA 1
ATOM 942 C C . CYS A 1 122 ? 4.203 -2.447 4.108 1.00 91.56 122 CYS A C 1
ATOM 944 O O . CYS A 1 122 ? 5.272 -2.108 3.593 1.00 91.56 122 CYS A O 1
ATOM 946 N N . ASP A 1 123 ? 3.784 -1.975 5.278 1.00 90.62 123 ASP A N 1
ATOM 947 C CA . ASP A 1 123 ? 4.528 -1.068 6.159 1.00 90.62 123 ASP A CA 1
ATOM 948 C C . ASP A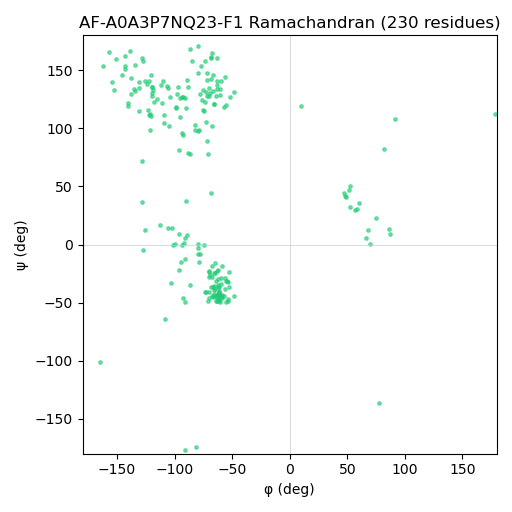 1 123 ? 5.930 -1.572 6.515 1.00 90.62 123 ASP A C 1
ATOM 950 O O . ASP A 1 123 ? 6.850 -0.766 6.542 1.00 90.62 123 ASP A O 1
ATOM 954 N N . GLY A 1 124 ? 6.156 -2.885 6.616 1.00 90.19 124 GLY A N 1
ATOM 955 C CA . GLY A 1 124 ? 7.508 -3.437 6.791 1.00 90.19 124 GLY A CA 1
ATOM 956 C C . GLY A 1 124 ? 8.550 -2.971 5.751 1.00 90.19 124 GLY A C 1
ATOM 957 O O . GLY A 1 124 ? 9.745 -2.972 6.043 1.00 90.19 124 GLY A O 1
ATOM 958 N N . ILE A 1 125 ? 8.123 -2.540 4.554 1.00 93.19 125 ILE A N 1
ATOM 959 C CA . ILE A 1 125 ? 8.991 -1.881 3.560 1.00 93.19 125 ILE A CA 1
ATOM 960 C C . ILE A 1 125 ? 8.985 -0.356 3.742 1.00 93.19 125 ILE A C 1
ATOM 962 O O . ILE A 1 125 ? 10.053 0.261 3.788 1.00 93.19 125 ILE A O 1
ATOM 966 N N . TRP A 1 126 ? 7.798 0.250 3.838 1.00 92.38 126 TRP A N 1
ATOM 967 C CA . TRP A 1 126 ? 7.619 1.710 3.858 1.00 92.38 126 TRP A CA 1
ATOM 968 C C . TRP A 1 126 ? 8.111 2.389 5.141 1.00 92.38 126 TRP A C 1
ATOM 970 O O . TRP A 1 126 ? 8.462 3.566 5.112 1.00 92.38 126 TRP A O 1
ATOM 980 N N . ASP A 1 127 ? 8.204 1.647 6.243 1.00 89.62 127 ASP A N 1
ATOM 981 C CA . ASP A 1 127 ? 8.793 2.116 7.497 1.00 89.62 127 ASP A CA 1
ATOM 982 C C . ASP A 1 127 ? 10.319 2.285 7.379 1.00 89.62 127 ASP A C 1
ATOM 984 O O . ASP A 1 127 ? 10.923 3.053 8.128 1.00 89.62 127 ASP A O 1
ATOM 988 N N . VAL A 1 128 ? 10.957 1.582 6.433 1.00 91.06 128 VAL A N 1
ATOM 989 C CA . VAL A 1 128 ? 12.419 1.580 6.244 1.00 91.06 128 VAL A CA 1
ATOM 990 C C . VAL A 1 128 ? 12.854 2.435 5.057 1.00 91.06 128 VAL A C 1
ATOM 992 O O . VAL A 1 128 ? 13.940 3.016 5.084 1.00 91.06 128 VAL A O 1
ATOM 995 N N . MET A 1 129 ? 12.039 2.497 4.003 1.00 93.88 129 MET A N 1
ATOM 996 C CA . MET A 1 129 ? 12.353 3.212 2.767 1.00 93.88 129 MET A CA 1
ATOM 997 C C . MET A 1 129 ? 11.194 4.110 2.342 1.00 93.88 129 MET A C 1
ATOM 999 O O . MET A 1 129 ? 10.041 3.689 2.285 1.00 93.88 129 MET A O 1
ATOM 1003 N N . SER A 1 130 ? 11.511 5.345 1.959 1.00 94.88 130 SER A N 1
ATOM 1004 C CA . SER A 1 130 ? 10.535 6.278 1.403 1.00 94.88 130 SER A CA 1
ATOM 1005 C C . SER A 1 130 ? 10.045 5.850 0.015 1.00 94.88 130 SER A C 1
ATOM 1007 O O . SER A 1 130 ? 10.722 5.132 -0.725 1.00 94.88 130 SER A O 1
ATOM 1009 N N . ASN A 1 131 ? 8.889 6.385 -0.393 1.00 94.44 131 ASN A N 1
ATOM 1010 C CA . ASN A 1 131 ? 8.306 6.150 -1.720 1.00 94.44 131 ASN A CA 1
ATOM 1011 C C . ASN A 1 131 ? 9.315 6.351 -2.861 1.00 94.44 131 ASN A C 1
ATOM 1013 O O . ASN A 1 131 ? 9.372 5.553 -3.797 1.00 94.44 131 ASN A O 1
ATOM 1017 N N . GLN A 1 132 ? 10.105 7.426 -2.789 1.00 95.44 132 GLN A N 1
ATOM 1018 C CA . GLN A 1 132 ? 11.066 7.767 -3.832 1.00 95.44 132 GLN A CA 1
ATOM 1019 C C . GLN A 1 132 ? 12.278 6.828 -3.813 1.00 95.44 132 GLN A C 1
ATOM 1021 O O . GLN A 1 132 ? 12.681 6.374 -4.879 1.00 95.44 132 GLN A O 1
ATOM 1026 N N . GLU A 1 133 ? 12.795 6.465 -2.635 1.00 96.00 133 GLU A N 1
ATOM 1027 C CA . GLU A 1 133 ? 13.899 5.502 -2.518 1.00 96.00 133 GLU A CA 1
ATOM 1028 C C . GLU A 1 133 ? 13.518 4.130 -3.080 1.00 96.00 133 GLU A C 1
ATOM 1030 O O . GLU A 1 133 ? 14.311 3.522 -3.794 1.00 96.00 133 GLU A O 1
ATOM 1035 N N . VAL A 1 134 ? 12.299 3.644 -2.814 1.00 96.69 134 VAL A N 1
ATOM 1036 C CA . VAL A 1 134 ? 11.816 2.367 -3.371 1.00 96.69 134 VAL A CA 1
ATOM 1037 C C . VAL A 1 134 ? 11.671 2.446 -4.891 1.00 96.69 134 VAL A C 1
ATOM 1039 O O . VAL A 1 134 ? 12.064 1.514 -5.599 1.00 96.69 134 VAL A O 1
ATOM 1042 N N . VAL A 1 135 ? 11.134 3.553 -5.417 1.00 96.12 135 VAL A N 1
ATOM 1043 C CA . VAL A 1 135 ? 11.001 3.753 -6.867 1.00 96.12 135 VAL A CA 1
ATOM 1044 C C . VAL A 1 135 ? 12.364 3.806 -7.546 1.00 96.12 135 VAL A C 1
ATOM 1046 O O . VAL A 1 135 ? 12.558 3.117 -8.542 1.00 96.12 135 VAL A O 1
ATOM 1049 N N . GLU A 1 136 ? 13.318 4.558 -7.007 1.00 95.88 136 GLU A N 1
ATOM 1050 C CA . GLU A 1 136 ? 14.687 4.620 -7.531 1.00 95.88 136 GLU A CA 1
ATOM 1051 C C . GLU A 1 136 ? 15.357 3.248 -7.474 1.00 95.88 136 GLU A C 1
ATOM 1053 O O . GLU A 1 136 ? 15.846 2.752 -8.490 1.00 95.88 136 GLU A O 1
ATOM 1058 N N . PHE A 1 137 ? 15.261 2.568 -6.329 1.00 97.31 137 PHE A N 1
ATOM 1059 C CA . PHE A 1 137 ? 15.804 1.229 -6.133 1.00 97.31 137 PHE A CA 1
ATOM 1060 C C . PHE A 1 137 ? 15.312 0.241 -7.194 1.00 97.31 137 PHE A C 1
ATOM 1062 O O . PHE A 1 137 ? 16.123 -0.485 -7.781 1.00 97.31 137 PHE A O 1
ATOM 1069 N N . CYS A 1 138 ? 13.998 0.209 -7.438 1.00 97.12 138 CYS A N 1
ATOM 1070 C CA . CYS A 1 138 ? 13.390 -0.679 -8.423 1.00 97.12 138 CYS A CA 1
ATOM 1071 C C . CYS A 1 138 ? 13.753 -0.252 -9.847 1.00 97.12 138 CYS A C 1
ATOM 1073 O O . CYS A 1 138 ? 14.147 -1.086 -10.661 1.00 97.12 138 CYS A O 1
ATOM 1075 N N . ARG A 1 139 ? 13.653 1.046 -10.152 1.00 96.31 139 ARG A N 1
ATOM 1076 C CA . ARG A 1 139 ? 13.884 1.589 -11.493 1.00 96.31 139 ARG A CA 1
ATOM 1077 C C . ARG A 1 139 ? 15.311 1.364 -11.969 1.00 96.31 139 ARG A C 1
ATOM 1079 O O . ARG A 1 139 ? 15.487 0.930 -13.104 1.00 96.31 139 ARG A O 1
ATOM 1086 N N . ASP A 1 140 ? 16.302 1.595 -11.113 1.00 96.38 140 ASP A N 1
ATOM 1087 C CA . ASP A 1 140 ? 17.716 1.401 -11.446 1.00 96.38 140 ASP A CA 1
ATOM 1088 C C . ASP A 1 140 ? 18.007 -0.061 -11.801 1.00 96.38 140 ASP A C 1
ATOM 1090 O O . ASP A 1 140 ? 18.722 -0.361 -12.759 1.00 96.38 140 ASP A O 1
ATOM 1094 N N . ARG A 1 141 ? 17.393 -0.996 -11.071 1.00 97.69 141 ARG A N 1
ATOM 1095 C CA . ARG A 1 141 ? 17.544 -2.434 -11.317 1.00 97.69 141 ARG A CA 1
ATOM 1096 C C . ARG A 1 141 ? 16.811 -2.888 -12.571 1.00 97.69 141 ARG A C 1
ATOM 1098 O O . ARG A 1 141 ? 17.377 -3.660 -13.344 1.00 97.69 141 ARG A O 1
ATOM 1105 N N . LEU A 1 142 ? 15.603 -2.376 -12.809 1.00 96.12 142 LEU A N 1
ATOM 1106 C CA . LEU A 1 142 ? 14.869 -2.614 -14.053 1.00 96.12 142 LEU A CA 1
ATOM 1107 C C . LEU A 1 142 ? 15.656 -2.083 -15.257 1.00 96.12 142 LEU A C 1
ATOM 1109 O O . LEU A 1 142 ? 15.805 -2.795 -16.247 1.00 96.12 142 LEU A O 1
ATOM 1113 N N . ALA A 1 143 ? 16.230 -0.881 -15.162 1.00 95.69 143 ALA A N 1
ATOM 1114 C CA . ALA A 1 143 ? 17.080 -0.301 -16.202 1.00 95.69 143 ALA A CA 1
ATOM 1115 C C . ALA A 1 143 ? 18.349 -1.138 -16.452 1.00 95.69 143 ALA A C 1
ATOM 1117 O O . ALA A 1 143 ? 18.758 -1.309 -17.600 1.00 95.69 143 ALA A O 1
ATOM 1118 N N . ALA A 1 144 ? 18.927 -1.725 -15.400 1.00 96.12 144 ALA A N 1
ATOM 1119 C CA . ALA A 1 144 ? 20.043 -2.669 -15.492 1.00 96.12 144 ALA A CA 1
ATOM 1120 C C . ALA A 1 144 ? 19.641 -4.070 -16.002 1.00 96.12 144 ALA A C 1
ATOM 1122 O O . ALA A 1 144 ? 20.496 -4.947 -16.129 1.00 96.12 144 ALA A O 1
ATOM 1123 N N . GLY A 1 145 ? 18.357 -4.301 -16.291 1.00 94.50 145 GLY A N 1
ATOM 1124 C CA . GLY A 1 145 ? 17.848 -5.570 -16.802 1.00 94.50 145 GLY A CA 1
ATOM 1125 C C . GLY A 1 145 ? 17.761 -6.685 -15.762 1.00 94.50 145 GLY A C 1
ATOM 1126 O O . GLY A 1 145 ? 17.766 -7.852 -16.143 1.00 94.50 145 GLY A O 1
ATOM 1127 N N . ARG A 1 146 ? 17.695 -6.346 -14.468 1.00 96.25 146 ARG A N 1
ATOM 1128 C CA . ARG A 1 146 ? 17.389 -7.310 -13.403 1.00 96.25 146 ARG A CA 1
ATOM 1129 C C . ARG A 1 146 ? 15.937 -7.774 -13.525 1.00 96.25 146 ARG A C 1
ATOM 1131 O O . ARG A 1 146 ? 15.052 -6.971 -13.815 1.00 96.25 146 ARG A O 1
ATOM 1138 N N . GLU A 1 147 ? 15.706 -9.053 -13.255 1.00 95.00 147 GLU A N 1
ATOM 1139 C CA . GLU A 1 147 ? 14.359 -9.627 -13.254 1.00 95.00 147 GLU A CA 1
ATOM 1140 C C . GLU A 1 147 ? 13.549 -9.144 -12.035 1.00 95.00 147 GLU A C 1
ATOM 1142 O O . GLU A 1 147 ? 14.123 -9.037 -10.943 1.00 95.00 147 GLU A O 1
ATOM 1147 N N . PRO A 1 148 ? 12.239 -8.861 -12.177 1.00 94.12 148 PRO A N 1
ATOM 1148 C CA . PRO A 1 148 ? 11.405 -8.310 -11.104 1.00 94.12 148 PRO A CA 1
ATOM 1149 C C . PRO A 1 148 ? 11.447 -9.104 -9.795 1.00 94.12 148 PRO A C 1
ATOM 1151 O O . PRO A 1 148 ? 11.463 -8.511 -8.719 1.00 94.12 148 PRO A O 1
ATOM 1154 N N . GLU A 1 149 ? 11.521 -10.433 -9.868 1.00 93.62 149 GLU A N 1
ATOM 1155 C CA . GLU A 1 149 ? 11.591 -11.308 -8.698 1.00 93.62 149 GLU A CA 1
ATOM 1156 C C . GLU A 1 149 ? 12.867 -11.056 -7.885 1.00 93.62 149 GLU A C 1
ATOM 1158 O O . GLU A 1 149 ? 12.806 -10.917 -6.664 1.00 93.62 149 GLU A O 1
ATOM 1163 N N . ALA A 1 150 ? 14.011 -10.914 -8.562 1.00 96.56 150 ALA A N 1
ATOM 1164 C CA . ALA A 1 150 ? 15.279 -10.591 -7.913 1.00 96.56 150 ALA A CA 1
ATOM 1165 C C . ALA A 1 150 ? 15.250 -9.181 -7.306 1.00 96.56 150 ALA A C 1
ATOM 1167 O O . ALA A 1 150 ? 15.783 -8.963 -6.222 1.00 96.56 150 ALA A O 1
ATOM 1168 N N . ILE A 1 151 ? 14.583 -8.228 -7.965 1.00 97.31 151 ILE A N 1
ATOM 1169 C CA . ILE A 1 151 ? 14.410 -6.868 -7.436 1.00 97.31 151 ILE A CA 1
ATOM 1170 C C . ILE A 1 151 ? 13.607 -6.895 -6.138 1.00 97.31 151 ILE A C 1
ATOM 1172 O O . ILE A 1 151 ? 14.002 -6.241 -5.176 1.00 97.31 151 ILE A O 1
ATOM 1176 N N . CYS A 1 152 ? 12.514 -7.660 -6.088 1.00 96.56 152 CYS A N 1
ATOM 1177 C CA . CYS A 1 152 ? 11.743 -7.837 -4.863 1.00 96.56 152 CYS A CA 1
ATOM 1178 C C . CYS A 1 152 ? 12.591 -8.487 -3.761 1.00 96.56 152 CYS A C 1
ATOM 1180 O O . CYS A 1 152 ? 12.625 -7.968 -2.652 1.00 96.56 152 CYS A O 1
ATOM 1182 N N . GLU A 1 153 ? 13.324 -9.566 -4.045 1.00 95.94 153 GLU A N 1
ATOM 1183 C CA . GLU A 1 153 ? 14.199 -10.213 -3.051 1.00 95.94 153 GLU A CA 1
ATOM 1184 C C . GLU A 1 153 ? 15.276 -9.270 -2.500 1.00 95.94 153 GLU A C 1
ATOM 1186 O O . GLU A 1 153 ? 15.505 -9.220 -1.287 1.00 95.94 153 GLU A O 1
ATOM 1191 N N . GLU A 1 154 ? 15.913 -8.488 -3.372 1.00 96.88 154 GLU A N 1
ATOM 1192 C CA . GLU A 1 154 ? 16.886 -7.474 -2.974 1.00 96.88 154 GLU A CA 1
ATOM 1193 C C . GLU A 1 154 ? 16.229 -6.351 -2.155 1.00 96.88 154 GLU A C 1
ATOM 1195 O O . GLU A 1 154 ? 16.832 -5.884 -1.190 1.00 96.88 154 GLU A O 1
ATOM 1200 N N . LEU A 1 155 ? 15.004 -5.934 -2.503 1.00 96.06 155 LEU A N 1
ATOM 1201 C CA . LEU A 1 155 ? 14.246 -4.916 -1.768 1.00 96.06 155 LEU A CA 1
ATOM 1202 C C . LEU A 1 155 ? 13.917 -5.395 -0.350 1.00 96.06 155 LEU A C 1
ATOM 1204 O O . LEU A 1 155 ? 14.208 -4.693 0.613 1.00 96.06 155 LEU A O 1
ATOM 1208 N N . LEU A 1 156 ? 13.386 -6.615 -0.212 1.00 94.75 156 LEU A N 1
ATOM 1209 C CA . LEU A 1 156 ? 13.116 -7.220 1.094 1.00 94.75 156 LEU A CA 1
ATOM 1210 C C . LEU A 1 156 ? 14.408 -7.327 1.915 1.00 94.75 156 LEU A C 1
ATOM 1212 O O . LEU A 1 156 ? 14.442 -6.928 3.075 1.00 94.75 156 LEU A O 1
ATOM 1216 N N . SER A 1 157 ? 15.495 -7.803 1.300 1.00 94.50 157 SER A N 1
ATOM 1217 C CA . SER A 1 157 ? 16.796 -7.928 1.969 1.00 94.50 157 SER A CA 1
ATOM 1218 C C . SER A 1 157 ? 17.354 -6.579 2.424 1.00 94.50 157 SER A C 1
ATOM 1220 O O . SER A 1 157 ? 17.989 -6.494 3.471 1.00 94.50 157 SER A O 1
ATOM 1222 N N . ARG A 1 158 ? 17.111 -5.513 1.654 1.00 93.31 158 ARG A N 1
ATOM 1223 C CA . ARG A 1 158 ? 17.544 -4.149 1.976 1.00 93.31 158 ARG A CA 1
ATOM 1224 C C . ARG A 1 158 ? 16.793 -3.551 3.169 1.00 93.31 158 ARG A C 1
ATOM 1226 O O . ARG A 1 158 ? 17.354 -2.667 3.825 1.00 93.31 158 ARG A O 1
ATOM 1233 N N . CYS A 1 159 ? 15.569 -4.011 3.417 1.00 91.69 159 CYS A N 1
ATOM 1234 C CA . CYS A 1 159 ? 14.719 -3.581 4.524 1.00 91.69 159 CYS A CA 1
ATOM 1235 C C . CYS A 1 159 ? 14.890 -4.432 5.791 1.00 91.69 159 CYS A C 1
ATOM 1237 O O . CYS A 1 159 ? 14.430 -4.012 6.846 1.00 91.69 159 CYS A O 1
ATOM 1239 N N . LEU A 1 160 ? 15.566 -5.587 5.723 1.00 89.81 160 LEU A N 1
ATOM 1240 C CA . LEU A 1 160 ? 15.841 -6.406 6.905 1.00 89.81 160 LEU A CA 1
ATOM 1241 C C . LEU A 1 160 ? 16.728 -5.665 7.907 1.00 89.81 160 LEU A C 1
ATOM 1243 O O . LEU A 1 160 ? 17.778 -5.116 7.558 1.00 89.81 160 LEU A O 1
ATOM 1247 N N . ALA A 1 161 ? 16.332 -5.724 9.176 1.00 83.69 161 ALA A N 1
ATOM 1248 C CA . ALA A 1 161 ? 17.178 -5.281 10.270 1.00 83.69 161 ALA A CA 1
ATOM 1249 C C . ALA A 1 161 ? 18.456 -6.145 10.350 1.00 83.69 161 ALA A C 1
ATOM 1251 O O . ALA A 1 161 ? 18.382 -7.367 10.186 1.00 83.69 161 ALA A O 1
ATOM 1252 N N . PRO A 1 162 ? 19.631 -5.554 10.642 1.00 76.00 162 PRO A N 1
ATOM 1253 C CA . PRO A 1 162 ? 20.848 -6.326 10.893 1.00 76.00 162 PRO A CA 1
ATOM 1254 C C . PRO A 1 162 ? 20.756 -7.150 12.190 1.00 76.00 162 PRO A C 1
ATOM 1256 O O . PRO A 1 162 ? 21.370 -8.212 12.281 1.00 76.00 162 PRO A O 1
ATOM 1259 N N . ASP A 1 163 ? 19.972 -6.688 13.170 1.00 73.81 163 ASP A N 1
ATOM 1260 C CA . ASP A 1 163 ? 19.590 -7.435 14.366 1.00 73.81 163 ASP A C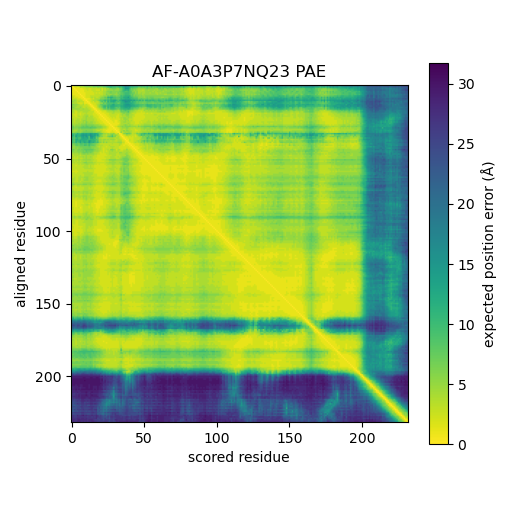A 1
ATOM 1261 C C . ASP A 1 163 ? 18.140 -7.118 14.787 1.00 73.81 163 ASP A C 1
ATOM 1263 O O . ASP A 1 163 ? 17.609 -6.045 14.512 1.00 73.81 163 ASP A O 1
ATOM 1267 N N . CYS A 1 164 ? 17.471 -8.082 15.433 1.00 66.56 164 CYS A N 1
ATOM 1268 C CA . CYS A 1 164 ? 16.068 -7.958 15.864 1.00 66.56 164 CYS A CA 1
ATOM 1269 C C . CYS A 1 164 ? 15.914 -7.754 17.381 1.00 66.56 164 CYS A C 1
ATOM 1271 O O . CYS A 1 164 ? 14.823 -7.929 17.923 1.00 66.56 164 CYS A O 1
ATOM 1273 N N . GLN A 1 165 ? 16.992 -7.421 18.100 1.00 62.59 165 GLN A N 1
ATOM 1274 C CA . GLN A 1 165 ? 17.012 -7.488 19.569 1.00 62.59 165 GLN A CA 1
ATOM 1275 C C . GLN A 1 165 ? 16.092 -6.470 20.262 1.00 62.59 165 GLN A C 1
ATOM 1277 O O . GLN A 1 165 ? 15.750 -6.663 21.426 1.00 62.59 165 GLN A O 1
ATOM 1282 N N . MET A 1 166 ? 15.670 -5.410 19.565 1.00 59.59 166 MET A N 1
ATOM 1283 C CA . MET A 1 166 ? 14.861 -4.322 20.137 1.00 59.59 166 MET A CA 1
ATOM 1284 C C . MET A 1 166 ? 13.559 -4.039 19.366 1.00 59.59 166 MET A C 1
ATOM 1286 O O . MET A 1 166 ? 12.932 -3.013 19.611 1.00 59.59 166 MET A O 1
ATOM 1290 N N . GLY A 1 167 ? 13.135 -4.920 18.446 1.00 60.94 167 GLY A N 1
ATOM 1291 C CA . GLY A 1 167 ? 11.889 -4.727 17.683 1.00 60.94 167 GLY A CA 1
ATOM 1292 C C . GLY A 1 167 ? 11.876 -3.444 16.839 1.00 60.94 167 GLY A C 1
ATOM 1293 O O . GLY A 1 167 ? 10.855 -2.767 16.759 1.00 60.94 167 GLY A O 1
ATOM 1294 N N . GLY A 1 168 ? 13.034 -3.078 16.279 1.00 65.94 168 GLY A N 1
ATOM 1295 C CA . GLY A 1 168 ? 13.223 -1.864 15.484 1.00 65.94 168 GLY A CA 1
ATOM 1296 C C . GLY A 1 168 ? 12.765 -1.990 14.027 1.00 65.94 168 GLY A C 1
ATOM 1297 O O . GLY A 1 168 ? 12.208 -3.005 13.608 1.00 65.94 168 GLY A O 1
ATOM 1298 N N . LEU A 1 169 ? 13.044 -0.942 13.246 1.00 74.94 169 LEU A N 1
ATOM 1299 C CA . LEU A 1 169 ? 12.825 -0.905 11.796 1.00 74.94 169 LEU A CA 1
ATOM 1300 C C . LEU A 1 169 ? 13.403 -2.159 11.122 1.00 74.94 169 LEU A C 1
ATOM 1302 O O . LEU A 1 169 ? 14.549 -2.520 11.385 1.00 74.94 169 LEU A O 1
ATOM 1306 N N . GLY A 1 170 ? 12.616 -2.807 10.261 1.00 76.81 170 GLY A N 1
ATOM 1307 C CA . GLY A 1 170 ? 13.046 -4.000 9.523 1.00 76.81 170 GLY A CA 1
ATOM 1308 C C . GLY A 1 170 ? 12.855 -5.339 10.246 1.00 76.81 170 GLY A C 1
ATOM 1309 O O . GLY A 1 170 ? 13.424 -6.342 9.814 1.00 76.81 170 GLY A O 1
ATOM 1310 N N . CYS A 1 171 ? 12.085 -5.364 11.340 1.00 83.31 171 CYS A N 1
ATOM 1311 C CA . CYS A 1 171 ? 11.709 -6.587 12.067 1.00 83.31 171 CYS A CA 1
ATOM 1312 C C . CYS A 1 171 ? 10.281 -7.083 11.759 1.00 83.31 171 CYS A C 1
ATOM 1314 O O . CYS A 1 171 ? 9.853 -8.082 12.336 1.00 83.31 171 CYS A O 1
ATOM 1316 N N . ASP A 1 172 ? 9.530 -6.382 10.906 1.00 83.25 172 ASP A N 1
ATOM 1317 C CA . ASP A 1 172 ? 8.145 -6.729 10.578 1.00 83.25 172 ASP A CA 1
ATOM 1318 C C . ASP A 1 172 ? 8.055 -7.747 9.427 1.00 83.25 172 ASP A C 1
ATOM 1320 O O . ASP A 1 172 ? 9.022 -8.032 8.714 1.00 83.25 172 ASP A O 1
ATOM 1324 N N . ASN A 1 173 ? 6.868 -8.309 9.221 1.00 90.00 173 ASN A N 1
ATOM 1325 C CA . ASN A 1 173 ? 6.536 -9.038 8.011 1.00 90.00 173 ASN A CA 1
ATOM 1326 C C . ASN A 1 173 ? 6.666 -8.110 6.799 1.00 90.00 173 ASN A C 1
ATOM 1328 O O . ASN A 1 173 ? 6.165 -6.989 6.784 1.00 90.00 173 ASN A O 1
ATOM 1332 N N . MET A 1 174 ? 7.315 -8.611 5.751 1.00 91.94 174 MET A N 1
ATOM 1333 C CA . MET A 1 174 ? 7.528 -7.870 4.515 1.00 91.94 174 MET A CA 1
ATOM 1334 C C . MET A 1 174 ? 6.888 -8.598 3.345 1.00 91.94 174 MET A C 1
ATOM 1336 O O . MET A 1 174 ? 7.129 -9.780 3.108 1.00 91.94 174 MET A O 1
ATOM 1340 N N . THR A 1 175 ? 6.069 -7.870 2.599 1.00 91.88 175 THR A N 1
ATOM 1341 C CA . THR A 1 175 ? 5.466 -8.307 1.344 1.00 91.88 175 THR A CA 1
ATOM 1342 C C . THR A 1 175 ? 5.617 -7.172 0.349 1.00 91.88 175 THR A C 1
ATOM 1344 O O . THR A 1 175 ? 5.302 -6.030 0.675 1.00 91.88 175 THR A O 1
ATOM 1347 N N . ALA A 1 176 ? 6.079 -7.487 -0.859 1.00 94.56 176 ALA A N 1
ATOM 1348 C CA . ALA A 1 176 ? 6.155 -6.547 -1.967 1.00 94.56 176 ALA A CA 1
ATOM 1349 C C . ALA A 1 176 ? 5.707 -7.224 -3.267 1.00 94.56 176 ALA A C 1
ATOM 1351 O O . ALA A 1 176 ? 5.990 -8.399 -3.494 1.00 94.56 176 ALA A O 1
ATOM 1352 N N . VAL A 1 177 ? 5.021 -6.472 -4.123 1.00 95.69 177 VAL A N 1
ATOM 1353 C CA . VAL A 1 177 ? 4.589 -6.888 -5.458 1.00 95.69 177 VAL A CA 1
ATOM 1354 C C . VAL A 1 177 ? 4.992 -5.797 -6.439 1.00 95.69 177 VAL A C 1
ATOM 1356 O O . VAL A 1 177 ? 4.480 -4.680 -6.380 1.00 95.69 177 VAL A O 1
ATOM 1359 N N . LEU A 1 178 ? 5.907 -6.124 -7.350 1.00 95.62 178 LEU A N 1
ATOM 1360 C CA . LEU A 1 178 ? 6.344 -5.234 -8.421 1.00 95.62 178 LEU A CA 1
ATOM 1361 C C . LEU A 1 178 ? 5.616 -5.590 -9.721 1.00 95.62 178 LEU A C 1
ATOM 1363 O O . LEU A 1 178 ? 5.766 -6.688 -10.251 1.00 95.62 178 LEU A O 1
ATOM 1367 N N . VAL A 1 179 ? 4.836 -4.650 -10.249 1.00 95.06 179 VAL A N 1
ATOM 1368 C CA . VAL A 1 179 ? 4.076 -4.804 -11.494 1.00 95.06 179 VAL A CA 1
ATOM 1369 C C . VAL A 1 179 ? 4.708 -3.932 -12.573 1.00 95.06 179 VAL A C 1
ATOM 1371 O O . VAL A 1 179 ? 4.529 -2.715 -12.579 1.00 95.06 179 VAL A O 1
ATOM 1374 N N . CYS A 1 180 ? 5.440 -4.542 -13.505 1.00 94.75 180 CYS A N 1
ATOM 1375 C CA . CYS A 1 180 ? 6.019 -3.837 -14.649 1.00 94.75 180 CYS A CA 1
ATOM 1376 C C . CYS A 1 180 ? 4.947 -3.535 -15.706 1.00 94.75 180 CYS A C 1
ATOM 1378 O O . CYS A 1 180 ? 4.273 -4.437 -16.206 1.00 94.75 180 CYS A O 1
ATOM 1380 N N . LEU A 1 181 ? 4.801 -2.263 -16.077 1.00 93.94 181 LEU A N 1
ATOM 1381 C CA . LEU A 1 181 ? 3.844 -1.822 -17.088 1.00 93.94 181 LEU A CA 1
ATOM 1382 C C . LEU A 1 181 ? 4.552 -1.772 -18.440 1.00 93.94 181 LEU A C 1
ATOM 1384 O O . LEU A 1 181 ? 5.213 -0.787 -18.755 1.00 93.94 181 LEU A O 1
ATOM 1388 N N . LEU A 1 182 ? 4.429 -2.834 -19.240 1.00 92.25 182 LEU A N 1
ATOM 1389 C CA . LEU A 1 182 ? 5.111 -2.917 -20.539 1.00 92.25 182 LEU A CA 1
ATOM 1390 C C . LEU A 1 182 ? 4.512 -1.954 -21.574 1.00 92.25 182 LEU A C 1
ATOM 1392 O O . LEU A 1 182 ? 5.260 -1.277 -22.268 1.00 92.25 182 LEU A O 1
ATOM 1396 N N . GLN A 1 183 ? 3.184 -1.810 -21.623 1.00 89.25 183 GLN A N 1
ATOM 1397 C CA . GLN A 1 183 ? 2.489 -0.907 -22.560 1.00 89.25 183 GLN A CA 1
ATOM 1398 C C . GLN A 1 183 ? 2.915 -1.122 -24.030 1.00 89.25 183 GLN A C 1
ATOM 1400 O O . GLN A 1 183 ? 3.276 -0.173 -24.721 1.00 89.25 183 GLN A O 1
ATOM 1405 N N . ASP A 1 184 ? 2.895 -2.384 -24.475 1.00 89.56 184 ASP A N 1
ATOM 1406 C CA . ASP A 1 184 ? 3.323 -2.862 -25.804 1.00 89.56 184 ASP A CA 1
ATOM 1407 C C . ASP A 1 184 ? 4.828 -2.724 -26.121 1.00 89.56 184 ASP A C 1
ATOM 1409 O O . ASP A 1 184 ? 5.254 -3.039 -27.234 1.00 89.56 184 ASP A O 1
ATOM 1413 N N . ASP A 1 185 ? 5.657 -2.296 -25.164 1.00 90.62 185 ASP A N 1
ATOM 1414 C CA . ASP A 1 185 ? 7.110 -2.268 -25.346 1.00 90.62 185 ASP A CA 1
ATOM 1415 C C . ASP A 1 185 ? 7.724 -3.679 -25.336 1.00 90.62 185 ASP A C 1
ATOM 1417 O O . ASP A 1 185 ? 7.300 -4.569 -24.592 1.00 90.62 185 ASP A O 1
ATOM 1421 N N . THR A 1 186 ? 8.802 -3.863 -26.110 1.00 93.88 186 THR A N 1
ATOM 1422 C CA . THR A 1 186 ? 9.718 -4.996 -25.902 1.00 93.88 186 THR A CA 1
ATOM 1423 C C . THR A 1 186 ? 10.455 -4.840 -24.571 1.00 93.88 186 THR A C 1
ATOM 1425 O O . THR A 1 186 ? 10.512 -3.748 -23.998 1.00 93.88 186 THR A O 1
ATOM 1428 N N . ALA A 1 187 ? 11.087 -5.911 -24.087 1.00 90.00 187 ALA A N 1
ATOM 1429 C CA . ALA A 1 187 ? 11.901 -5.844 -22.875 1.00 90.00 187 ALA A CA 1
ATOM 1430 C C . ALA A 1 187 ? 13.010 -4.776 -22.979 1.00 90.00 187 ALA A C 1
ATOM 1432 O O . ALA A 1 187 ? 13.261 -4.046 -22.022 1.00 90.00 187 ALA A O 1
ATOM 1433 N N . GLU A 1 188 ? 13.642 -4.624 -24.146 1.00 92.88 188 GLU A N 1
ATOM 1434 C CA . GLU A 1 188 ? 14.682 -3.618 -24.390 1.00 92.88 188 GLU A CA 1
ATOM 1435 C C . GLU A 1 188 ? 14.115 -2.197 -24.366 1.00 92.88 188 GLU A C 1
ATOM 1437 O O . GLU A 1 188 ? 14.702 -1.312 -23.742 1.00 92.88 188 GLU A O 1
ATOM 1442 N N . ALA A 1 189 ? 12.963 -1.974 -25.007 1.00 93.38 189 ALA A N 1
ATOM 1443 C CA . ALA A 1 189 ? 12.300 -0.672 -25.016 1.00 93.38 189 ALA A CA 1
ATOM 1444 C C . ALA A 1 189 ? 11.816 -0.275 -23.611 1.00 93.38 189 ALA A C 1
ATOM 1446 O O . ALA A 1 189 ? 11.997 0.874 -23.198 1.00 93.38 189 ALA A O 1
ATOM 1447 N N . PHE A 1 190 ? 11.304 -1.238 -22.840 1.00 93.75 190 PHE A N 1
ATOM 1448 C CA . PHE A 1 190 ? 10.937 -1.050 -21.440 1.00 93.75 190 PHE A CA 1
ATOM 1449 C C . PHE A 1 190 ? 12.144 -0.650 -20.579 1.00 93.75 190 PHE A C 1
ATOM 1451 O O . PHE A 1 190 ? 12.098 0.357 -19.871 1.00 93.75 190 PHE A O 1
ATOM 1458 N N . ARG A 1 191 ? 13.264 -1.377 -20.691 1.00 93.81 191 ARG A N 1
ATOM 1459 C CA . ARG A 1 191 ? 14.520 -1.057 -19.983 1.00 93.81 191 ARG A CA 1
ATOM 1460 C C . ARG A 1 191 ? 15.036 0.331 -20.356 1.00 93.81 191 ARG A C 1
ATOM 1462 O O . ARG A 1 191 ? 15.389 1.122 -19.481 1.00 93.81 191 ARG A O 1
ATOM 1469 N N . ALA A 1 192 ? 15.010 0.662 -21.647 1.00 93.31 192 ALA A N 1
ATOM 1470 C CA . ALA A 1 192 ? 15.384 1.983 -22.134 1.00 93.31 192 ALA A CA 1
ATOM 1471 C C . ALA A 1 192 ? 14.470 3.080 -21.560 1.00 93.31 192 ALA A C 1
ATOM 1473 O O . ALA A 1 192 ? 14.954 4.161 -21.220 1.00 93.31 192 ALA A O 1
ATOM 1474 N N . ARG A 1 193 ? 13.168 2.810 -21.382 1.00 93.12 193 ARG A N 1
ATOM 1475 C CA . ARG A 1 193 ? 12.238 3.724 -20.700 1.00 93.12 193 ARG A CA 1
ATOM 1476 C C . ARG A 1 193 ? 12.636 3.941 -19.239 1.00 93.12 193 ARG A C 1
ATOM 1478 O O . ARG A 1 193 ? 12.787 5.096 -18.846 1.00 93.12 193 ARG A O 1
ATOM 1485 N N . CYS A 1 194 ? 12.913 2.871 -18.494 1.00 93.25 194 CYS A N 1
ATOM 1486 C CA . CYS A 1 194 ? 13.399 2.963 -17.113 1.00 93.25 194 CYS A CA 1
ATOM 1487 C C . CYS A 1 194 ? 14.727 3.731 -16.989 1.00 93.25 194 CYS A C 1
ATOM 1489 O O . CYS A 1 194 ? 14.951 4.394 -15.983 1.00 93.25 194 CYS A O 1
ATOM 1491 N N . SER A 1 195 ? 15.586 3.716 -18.017 1.00 92.88 195 SER A N 1
ATOM 1492 C CA . SER A 1 195 ? 16.846 4.483 -18.024 1.00 92.88 195 SER A CA 1
ATOM 1493 C C . SER A 1 195 ? 16.706 5.979 -18.358 1.00 92.88 195 SER A C 1
ATOM 1495 O O . SER A 1 195 ? 17.699 6.710 -18.354 1.00 92.88 195 SER A O 1
ATOM 1497 N N . ARG A 1 196 ? 15.498 6.471 -18.675 1.00 90.69 196 ARG A N 1
ATOM 1498 C CA . ARG A 1 196 ? 15.300 7.884 -19.042 1.00 90.69 196 ARG A CA 1
ATOM 1499 C C . ARG A 1 196 ? 15.561 8.802 -17.851 1.00 90.69 196 ARG A C 1
ATOM 1501 O O . ARG A 1 196 ? 15.192 8.492 -16.715 1.00 90.69 196 ARG A O 1
ATOM 1508 N N . LYS A 1 197 ? 16.109 9.990 -18.127 1.00 84.56 197 LYS A N 1
ATOM 1509 C CA . LYS A 1 197 ? 16.196 11.062 -17.126 1.00 84.56 197 LYS A CA 1
ATOM 1510 C C . LYS A 1 197 ? 14.805 11.391 -16.584 1.00 84.56 197 LYS A C 1
ATOM 1512 O O . LYS A 1 197 ? 13.818 11.334 -17.316 1.00 84.56 197 LYS A O 1
ATOM 1517 N N . ARG A 1 198 ? 14.752 11.721 -15.294 1.00 80.50 198 ARG A N 1
ATOM 1518 C CA . ARG A 1 198 ? 13.526 12.134 -14.611 1.00 80.50 198 ARG A CA 1
ATOM 1519 C C . ARG A 1 198 ? 12.959 13.389 -15.279 1.00 80.50 198 ARG A C 1
ATOM 1521 O O . ARG A 1 198 ? 13.723 14.271 -15.663 1.00 80.50 198 ARG A O 1
ATOM 1528 N N . CYS A 1 199 ? 11.639 13.474 -15.408 1.00 67.00 199 CYS A N 1
ATOM 1529 C CA . CYS A 1 199 ? 10.994 14.723 -15.807 1.00 67.00 199 CYS A CA 1
ATOM 1530 C C . CYS A 1 199 ? 11.134 15.745 -14.668 1.00 67.00 199 CYS A C 1
ATOM 1532 O O . CYS A 1 199 ? 10.840 15.419 -13.516 1.00 67.00 199 CYS A O 1
ATOM 1534 N N . GLU A 1 200 ? 11.578 16.964 -14.972 1.00 52.91 200 GLU A N 1
ATOM 1535 C CA . GLU A 1 200 ? 11.531 18.067 -14.009 1.00 52.91 200 GLU A CA 1
ATOM 1536 C C . GLU A 1 200 ? 10.056 18.380 -13.697 1.00 52.91 200 GLU A C 1
ATOM 1538 O O . GLU A 1 200 ? 9.235 18.464 -14.603 1.00 52.91 200 GLU A O 1
ATOM 1543 N N . SER A 1 201 ? 9.732 18.406 -12.399 1.00 43.03 201 SER A N 1
ATOM 1544 C CA . SER A 1 201 ? 8.429 18.638 -11.747 1.00 43.03 201 SER A CA 1
ATOM 1545 C C . SER A 1 201 ? 7.158 18.666 -12.615 1.00 43.03 201 SER A C 1
ATOM 1547 O O . SER A 1 201 ? 6.919 19.605 -13.364 1.00 43.03 201 SER A O 1
ATOM 1549 N N . ALA A 1 202 ? 6.234 17.741 -12.330 1.00 41.66 202 ALA A N 1
ATOM 1550 C CA . ALA A 1 202 ? 4.827 17.768 -12.745 1.00 41.66 202 ALA A CA 1
ATOM 1551 C C . ALA A 1 202 ? 4.002 18.885 -12.051 1.00 41.66 202 ALA A C 1
ATOM 1553 O O . ALA A 1 202 ? 2.896 18.646 -11.564 1.00 41.66 202 ALA A O 1
ATOM 1554 N N . ALA A 1 203 ? 4.541 20.101 -11.962 1.00 36.25 203 ALA A N 1
ATOM 1555 C CA . ALA A 1 203 ? 3.814 21.284 -11.524 1.00 36.25 203 ALA A CA 1
ATOM 1556 C C . ALA A 1 203 ? 3.322 22.035 -12.767 1.00 36.25 203 ALA A C 1
ATOM 1558 O O . ALA A 1 203 ? 3.935 22.996 -13.210 1.00 36.25 203 ALA A O 1
ATOM 1559 N N . GLY A 1 204 ? 2.203 21.557 -13.314 1.00 39.03 204 GLY A N 1
ATOM 1560 C CA . GLY A 1 204 ? 1.465 22.236 -14.374 1.00 39.03 204 GLY A CA 1
ATOM 1561 C C . GLY A 1 204 ? 2.029 22.014 -15.769 1.00 39.03 204 GLY A C 1
ATOM 1562 O O . GLY A 1 204 ? 2.675 22.895 -16.305 1.00 39.03 204 GLY A O 1
ATOM 1563 N N . ASP A 1 205 ? 1.688 20.888 -16.393 1.00 34.69 205 ASP A N 1
ATOM 1564 C CA . ASP A 1 205 ? 1.692 20.814 -17.851 1.00 34.69 205 ASP A CA 1
ATOM 1565 C C . ASP A 1 205 ? 0.486 20.014 -18.337 1.00 34.69 205 ASP A C 1
ATOM 1567 O O . ASP A 1 205 ? 0.293 18.836 -18.027 1.00 34.69 205 ASP A O 1
ATOM 1571 N N . THR A 1 206 ? -0.343 20.696 -19.121 1.00 37.56 206 THR A N 1
ATOM 1572 C CA . THR A 1 206 ? -1.317 20.087 -20.023 1.00 37.56 206 THR A CA 1
ATOM 1573 C C . THR A 1 206 ? -0.536 19.461 -21.178 1.00 37.56 206 THR A C 1
ATOM 1575 O O . THR A 1 206 ? -0.426 20.035 -22.255 1.00 37.56 206 THR A O 1
ATOM 1578 N N . MET A 1 207 ? 0.072 18.295 -20.950 1.00 36.38 207 MET A N 1
ATOM 1579 C CA . MET A 1 207 ? 0.669 17.526 -22.042 1.00 36.38 207 MET A CA 1
ATOM 1580 C C . MET A 1 207 ? -0.425 16.789 -22.818 1.00 36.38 207 MET A C 1
ATOM 1582 O O . MET A 1 207 ? -1.281 16.131 -22.232 1.00 36.38 207 MET A O 1
ATOM 1586 N N . ASP A 1 208 ? -0.400 16.948 -24.139 1.00 33.47 208 ASP A N 1
ATOM 1587 C CA . ASP A 1 208 ? -1.354 16.380 -25.089 1.00 33.47 208 ASP A CA 1
ATOM 1588 C C . ASP A 1 208 ? -1.425 14.841 -24.980 1.00 33.47 208 ASP A C 1
ATOM 1590 O O . ASP A 1 208 ? -0.442 14.132 -25.199 1.00 33.47 208 ASP A O 1
ATOM 1594 N N . TYR A 1 209 ? -2.608 14.328 -24.630 1.00 43.81 209 TYR A N 1
ATOM 1595 C CA . TYR A 1 209 ? -2.922 12.909 -24.414 1.00 43.81 209 TYR A CA 1
ATOM 1596 C C . TYR A 1 209 ? -3.396 12.205 -25.699 1.00 43.81 209 TYR A C 1
ATOM 1598 O O . TYR A 1 209 ? -4.298 11.361 -25.676 1.00 43.81 209 TYR A O 1
ATOM 1606 N N . SER A 1 210 ? -2.824 12.537 -26.853 1.00 33.72 210 SER A N 1
ATOM 1607 C CA . SER A 1 210 ? -3.264 11.984 -28.134 1.00 33.72 210 SER A CA 1
ATOM 1608 C C . SER A 1 210 ? -2.589 10.640 -28.468 1.00 33.72 210 SER A C 1
ATOM 1610 O O . SER A 1 210 ? -1.683 10.558 -29.289 1.00 33.72 210 SER A O 1
ATOM 1612 N N . ALA A 1 211 ? -3.066 9.552 -27.843 1.00 32.91 211 ALA A N 1
ATOM 1613 C CA . ALA A 1 211 ? -3.347 8.267 -28.516 1.00 32.91 211 ALA A CA 1
ATOM 1614 C C . ALA A 1 211 ? -3.848 7.194 -27.521 1.00 32.91 211 ALA A C 1
ATOM 1616 O O . ALA A 1 211 ? -3.056 6.679 -26.727 1.00 32.91 211 ALA A O 1
ATOM 1617 N N . PRO A 1 212 ? -5.118 6.751 -27.594 1.00 35.62 212 PRO A N 1
ATOM 1618 C CA . PRO A 1 212 ? -5.548 5.551 -26.889 1.00 35.62 212 PRO A CA 1
ATOM 1619 C C . PRO A 1 212 ? -4.963 4.323 -27.599 1.00 35.62 212 PRO A C 1
ATOM 1621 O O . PRO A 1 212 ? -5.426 3.933 -28.673 1.00 35.62 212 PRO A O 1
ATOM 1624 N N . ARG A 1 213 ? -3.938 3.700 -27.012 1.00 46.69 213 ARG A N 1
ATOM 1625 C CA . ARG A 1 213 ? -3.488 2.364 -27.429 1.00 46.69 213 ARG A CA 1
ATOM 1626 C C . ARG A 1 213 ? -4.174 1.322 -26.551 1.00 46.69 213 ARG A C 1
ATOM 1628 O O . ARG A 1 213 ? -4.211 1.451 -25.331 1.00 46.69 213 ARG A O 1
ATOM 1635 N N . ARG A 1 214 ? -4.823 0.352 -27.200 1.00 34.78 214 ARG A N 1
ATOM 1636 C CA . ARG A 1 214 ? -5.579 -0.725 -26.547 1.00 34.78 214 ARG A CA 1
ATOM 1637 C C . ARG A 1 214 ? -4.591 -1.674 -25.863 1.00 34.78 214 ARG A C 1
ATOM 1639 O O . ARG A 1 214 ? -3.651 -2.078 -26.537 1.00 34.78 214 ARG A O 1
ATOM 1646 N N . PRO A 1 215 ? -4.809 -2.101 -24.611 1.00 39.03 215 PRO A N 1
ATOM 1647 C CA . PRO A 1 215 ? -3.931 -3.083 -24.001 1.00 39.03 215 PRO A CA 1
ATOM 1648 C C . PRO A 1 215 ? -4.197 -4.462 -24.610 1.00 39.03 215 PRO A C 1
ATOM 1650 O O . PRO A 1 215 ? -5.310 -4.987 -24.529 1.00 39.03 215 PRO A O 1
ATOM 1653 N N . THR A 1 216 ? -3.165 -5.074 -25.182 1.00 39.97 216 THR A N 1
ATOM 1654 C CA . THR A 1 216 ? -3.142 -6.516 -25.425 1.00 39.97 216 THR A CA 1
ATOM 1655 C C . THR A 1 216 ? -1.934 -7.105 -24.714 1.00 39.97 216 THR A C 1
ATOM 1657 O O . THR A 1 216 ? -0.813 -6.905 -25.158 1.00 39.97 216 THR A O 1
ATOM 1660 N N . HIS A 1 217 ? -2.210 -7.900 -23.676 1.00 31.89 217 HIS A N 1
ATOM 1661 C CA . HIS A 1 217 ? -1.292 -8.698 -22.848 1.00 31.89 217 HIS A CA 1
ATOM 1662 C C . HIS A 1 217 ? -0.744 -7.997 -21.596 1.00 31.89 217 HIS A C 1
ATOM 1664 O O . HIS A 1 217 ? 0.139 -7.147 -21.642 1.00 31.89 217 HIS A O 1
ATOM 1670 N N . PHE A 1 218 ? -1.248 -8.445 -20.445 1.00 36.81 218 PHE A N 1
ATOM 1671 C CA . PHE A 1 218 ? -0.600 -8.279 -19.150 1.00 36.81 218 PHE A CA 1
ATOM 1672 C C . PHE A 1 218 ? 0.132 -9.585 -18.838 1.00 36.81 218 PHE A C 1
ATOM 1674 O O . PHE A 1 218 ? -0.510 -10.630 -18.716 1.00 36.81 218 PHE A O 1
ATOM 1681 N N . LEU A 1 219 ? 1.459 -9.551 -18.719 1.00 29.69 219 LEU A N 1
ATOM 1682 C CA . LEU A 1 219 ? 2.192 -10.671 -18.134 1.00 29.69 219 LEU A CA 1
ATOM 1683 C C . LEU A 1 219 ? 2.117 -10.511 -16.609 1.00 29.69 219 LEU A C 1
ATOM 1685 O O . LEU A 1 219 ? 2.837 -9.705 -16.026 1.00 29.69 219 LEU A O 1
ATOM 1689 N N . TYR A 1 220 ? 1.198 -11.233 -15.968 1.00 33.78 220 TYR A N 1
ATOM 1690 C CA . TYR A 1 220 ? 1.157 -11.350 -14.512 1.00 33.78 220 TYR A CA 1
ATOM 1691 C C . TYR A 1 220 ? 2.001 -12.554 -14.098 1.00 33.78 220 TYR A C 1
ATOM 1693 O O . TYR A 1 220 ? 1.671 -13.688 -14.440 1.00 33.78 220 TYR A O 1
ATOM 1701 N N . ARG A 1 221 ? 3.072 -12.316 -13.338 1.00 28.31 221 ARG A N 1
ATOM 1702 C CA . ARG A 1 221 ? 3.773 -13.363 -12.592 1.00 28.31 221 ARG A CA 1
ATOM 1703 C C . ARG A 1 221 ? 3.749 -12.990 -11.117 1.00 28.31 221 ARG A C 1
ATOM 1705 O O . ARG A 1 221 ? 4.493 -12.132 -10.664 1.00 28.31 221 ARG A O 1
ATOM 1712 N N . THR A 1 222 ? 2.814 -13.586 -10.392 1.00 27.25 222 THR A N 1
ATOM 1713 C CA . THR A 1 222 ? 2.718 -13.508 -8.932 1.00 27.25 222 THR A CA 1
ATOM 1714 C C . THR A 1 222 ? 3.407 -14.730 -8.344 1.00 27.25 222 THR A C 1
ATOM 1716 O O . THR A 1 222 ? 2.888 -15.837 -8.461 1.00 27.25 222 THR A O 1
ATOM 1719 N N . GLU A 1 223 ? 4.554 -14.538 -7.704 1.00 29.08 223 GLU A N 1
ATOM 1720 C CA . GLU A 1 223 ? 5.175 -15.542 -6.838 1.00 29.08 223 GLU A CA 1
ATOM 1721 C C . GLU A 1 223 ? 5.048 -15.045 -5.393 1.00 29.08 223 GLU A C 1
ATOM 1723 O O . GLU A 1 223 ? 5.643 -14.040 -5.005 1.00 29.08 223 GLU A O 1
ATOM 1728 N N . HIS A 1 224 ? 4.230 -15.725 -4.589 1.00 28.94 224 HIS A N 1
ATOM 1729 C CA . HIS A 1 224 ? 4.125 -15.456 -3.157 1.00 28.94 224 HIS A CA 1
ATOM 1730 C C . HIS A 1 224 ? 5.301 -16.121 -2.431 1.00 28.94 224 HIS A C 1
ATOM 1732 O O . HIS A 1 224 ? 5.236 -17.305 -2.103 1.00 28.94 224 HIS A O 1
ATOM 1738 N N . LYS A 1 225 ? 6.366 -15.373 -2.123 1.00 29.73 225 LYS A N 1
ATOM 1739 C CA . LYS A 1 225 ? 7.350 -15.807 -1.119 1.00 29.73 225 LYS A CA 1
ATOM 1740 C C . LYS A 1 225 ? 6.968 -15.246 0.245 1.00 29.73 225 LYS A C 1
ATOM 1742 O O . LYS A 1 225 ? 7.333 -14.134 0.602 1.00 29.73 225 LYS A O 1
ATOM 1747 N N . MET A 1 226 ? 6.234 -16.042 1.020 1.00 27.97 226 MET A N 1
ATOM 1748 C CA . MET A 1 226 ? 6.082 -15.816 2.456 1.00 27.97 226 MET A CA 1
ATOM 1749 C C . MET A 1 226 ? 7.355 -16.335 3.141 1.00 27.97 226 MET A C 1
ATOM 1751 O O . MET A 1 226 ? 7.507 -17.539 3.351 1.00 27.97 226 MET A O 1
ATOM 1755 N N . LEU A 1 227 ? 8.294 -15.445 3.468 1.00 29.86 227 LEU A N 1
ATOM 1756 C CA . LEU A 1 227 ? 9.401 -15.781 4.365 1.00 29.86 227 LEU A CA 1
ATOM 1757 C C . LEU A 1 227 ? 8.835 -15.906 5.786 1.00 29.86 227 LEU A C 1
ATOM 1759 O O . LEU A 1 227 ? 8.769 -14.940 6.539 1.00 29.86 227 LEU A O 1
ATOM 1763 N N . LYS A 1 228 ? 8.392 -17.114 6.153 1.00 26.31 228 LYS A N 1
ATOM 1764 C CA . LYS A 1 228 ? 8.169 -17.471 7.557 1.00 26.31 228 LYS A CA 1
ATOM 1765 C C . LYS A 1 228 ? 9.531 -17.514 8.242 1.00 26.31 228 LYS A C 1
ATOM 1767 O O . LYS A 1 228 ? 10.264 -18.489 8.080 1.00 26.31 228 LYS A O 1
ATOM 1772 N N . GLN A 1 229 ? 9.874 -16.480 9.001 1.00 31.34 229 GLN A N 1
ATOM 1773 C CA . GLN A 1 229 ? 10.994 -16.586 9.925 1.00 31.34 229 GLN A CA 1
ATOM 1774 C C . GLN A 1 229 ? 10.582 -17.528 11.065 1.00 31.34 229 GLN A C 1
ATOM 1776 O O . GLN A 1 229 ? 9.493 -17.416 11.633 1.00 31.34 229 GLN A O 1
ATOM 1781 N N . LEU A 1 230 ? 11.428 -18.530 11.304 1.00 27.50 230 LEU A N 1
ATOM 1782 C CA . LEU A 1 230 ? 11.273 -19.538 12.345 1.00 27.50 230 LEU A CA 1
ATOM 1783 C C . LEU A 1 230 ? 11.022 -18.865 13.697 1.00 27.50 230 LEU A C 1
ATOM 1785 O O . LEU A 1 230 ? 11.814 -18.032 14.133 1.00 27.50 230 LEU A O 1
ATOM 1789 N N . ARG A 1 231 ? 9.938 -19.278 14.366 1.00 26.55 231 ARG A N 1
ATOM 1790 C CA . ARG A 1 231 ? 9.812 -19.127 15.817 1.00 26.55 231 ARG A CA 1
ATOM 1791 C C . ARG A 1 231 ? 11.032 -19.798 16.452 1.00 26.55 231 ARG A C 1
ATOM 1793 O O . ARG A 1 231 ? 11.230 -20.995 16.235 1.00 26.55 231 ARG A O 1
ATOM 1800 N N . LEU A 1 232 ? 11.821 -19.033 17.199 1.00 31.45 232 LEU A N 1
ATOM 1801 C CA . LEU A 1 232 ? 12.536 -19.568 18.354 1.00 31.45 232 LEU A CA 1
ATOM 1802 C C . LEU A 1 232 ? 11.619 -19.421 19.567 1.00 31.45 232 LEU A C 1
ATOM 1804 O O . LEU A 1 232 ? 10.977 -18.351 19.675 1.00 31.45 232 LEU A O 1
#

Sequence (232 aa):
MALDEKMRGDDELRDDMSGTTAVIVLIKDQKIYCVASVCGTALPLSFDHKPANENEARRIIAAGGWVEFNRVNGNLALSRALGDFAFKKNDQKPPEEQIVTACPDVTVRDLTYNHEFIILACDGIWDVMSNQEVVEFCRDRLAAGREPEAICEELLSRCLAPDCQMGGLGCDNMTAVLVCLLQDDTAEAFRARCSRKRCESAAGDTMDYSAPRRPTHFLYRTEHKMLKQLRL

Nearest PDB structures (foldseek):
  2p8e-assembly1_A  TM=9.104E-01  e=2.054E-16  Homo sapiens
  6b67-assembly3_C  TM=9.065E-01  e=2.894E-15  Homo sapiens
  2p8e-assembly2_B  TM=8.724E-01  e=5.497E-16  Homo sapiens
  4ra2-assembly1_A  TM=8.940E-01  e=1.234E-13  Homo sapiens
  4raf-assembly1_A  TM=8.933E-01  e=1.396E-13  Homo sapiens

Solvent-accessible surface area (backbone atoms only — not comparable to full-atom values): 13928 Å² total; per-residue (Å²): 90,72,66,52,54,51,38,56,71,32,90,80,48,48,83,45,77,57,61,44,77,84,89,66,74,51,78,58,95,61,29,36,28,40,36,37,28,43,44,77,39,54,42,81,40,67,75,86,58,38,18,71,41,69,72,46,36,51,36,16,44,76,46,75,43,46,71,36,96,49,7,43,68,62,68,42,63,52,28,47,31,44,58,36,51,89,46,56,72,55,90,91,43,59,67,74,43,24,43,35,12,53,64,78,88,84,44,81,44,77,59,49,92,52,41,50,33,30,60,48,64,40,61,33,44,57,74,65,39,52,68,50,57,52,35,45,59,48,35,58,38,40,36,71,66,50,56,66,68,59,50,46,54,52,50,54,60,70,30,48,38,97,66,65,91,77,72,51,73,28,61,57,76,64,53,72,48,79,46,74,49,53,89,88,44,53,75,67,55,41,22,54,56,49,61,48,77,62,70,80,72,92,76,81,74,94,70,86,82,89,69,94,75,81,90,78,84,82,88,82,82,88,78,89,73,79,80,77,75,78,86,127

Mean predicted aligned error: 9.09 Å

InterPro domains:
  IPR001932 PPM-type phosphatase-like domain [PF00481] (4-164)
  IPR001932 PPM-type phosphatase-like domain [PS51746] (1-181)
  IPR001932 PPM-type phosphatase-like domain [SM00332] (1-179)
  IPR001932 PPM-type phosphatase-like domain [cd00143] (2-181)
  IPR015655 Protein phosphatase 2C [PTHR13832] (6-178)
  IPR036457 PPM-type phosphatase-like domain superfamily [G3DSA:3.60.40.10] (1-189)
  IPR036457 PPM-type phosphatase-like domain superfamily [SSF81606] (13-181)